Protein AF-M2UU73-F1 (afdb_monomer)

Sequence (327 aa):
MEALDPASSLHAVASDTLLIPSCAGAQKVTTRYQRRTQAQYLLLFVAGLLGFYKSQSNFIRVLSLSCIFPGTGFLAVGGIIGATGFVLTLLVLPLSLFAWFGAGGLVFVLANWIVPGIAAAAVVGDSVANQPMDDWANFTRIDQFQTSALRYQLYDVQYTLAAVQKFYMPNFHGYIKAAQENVIEKSTTKDVMNYWKWESLWGKFTLPNWIYSACNLIGMEGAIAYDSYQKTGRVATLLDGDYQRGFEEDFTDPDGSIVPLRSAITGFSIPGLAGVLGDAGSALHCSAGMPHIARRLWHLSRASVVRKDEKGRFMLENLGMLNITAS

Nearest PDB structures (foldseek):
  2gz6-assembly1_B  TM=5.127E-01  e=8.994E-01  Anabaena sp. CH1
  2gh4-assembly1_A  TM=3.403E-01  e=5.279E-01  Bacillus subtilis
  3qwt-assembly1_A  TM=4.883E-01  e=7.221E+00  Salmonella enterica subsp. enterica serovar Paratyphi A
  3pmm-assembly1_A  TM=4.804E-01  e=7.579E+00  Klebsiella pneumoniae subsp. pneumoniae MGH 78578
  6os0-assembly1_A  TM=1.978E-01  e=4.669E+00  Homo sapiens

Solvent-accessible surface area (backbone atoms only — not comparable to full-atom values): 17968 Å² total; per-residue (Å²): 141,77,83,78,61,67,67,62,54,52,56,53,55,54,53,74,73,43,93,66,58,96,62,66,88,66,52,64,67,57,53,53,52,49,51,52,52,50,50,51,52,50,50,38,39,51,50,11,52,48,34,40,75,70,47,86,48,57,41,54,20,18,38,18,35,12,58,60,40,58,13,45,6,12,66,72,52,36,70,70,66,12,54,50,50,28,52,52,37,57,64,45,43,64,56,22,52,50,46,20,70,74,69,69,38,66,62,40,50,50,44,53,26,49,52,43,9,53,51,25,24,72,65,36,65,68,53,86,45,66,47,58,84,90,61,55,90,91,54,70,86,80,50,72,82,60,89,54,10,59,53,52,60,43,48,53,50,45,54,49,51,52,50,43,35,66,76,76,35,71,85,57,62,60,71,57,46,55,23,46,51,44,38,54,56,45,52,69,32,64,91,49,47,50,50,54,59,54,39,52,73,68,49,62,61,51,92,47,41,68,46,46,44,62,64,50,33,52,51,48,46,52,44,49,54,48,36,72,71,68,66,70,68,60,54,62,63,45,46,82,39,67,55,47,47,41,45,64,68,75,28,36,45,98,89,57,48,49,42,53,44,32,21,74,78,77,65,50,55,66,83,81,68,52,20,42,54,55,24,42,50,40,16,61,45,26,45,88,82,40,50,68,60,12,50,50,21,40,53,48,33,51,67,77,22,59,42,67,48,98,87,69,46,79,43,60,49,56,55,40,102,55,77,58,83,86,128

Foldseek 3Di:
DDDDDVVVVVVVVVPVVDPQDPCRVVDPVVVVVVVVVVVVLVVLLVQLVCQLPVDPQLLSNLLSLLSNDQLSSLVSLDDPRSVVLSVVLVVCQVVLVVCCVVVVDPVSNVCSSRVSSNVSSVSRDDDPLPPDLPDCPVADPDDQPDCSHPLNVLVVVLVVLVCCCPPPNVPPCPVSVSSNVSSVVSCPDCSNCVVVVVCVVVPVPVPQQKDFLLVVLVVLVVVVVVCVPVVPCVSLVVLVPVVVVCQVPLQADPLRFGQGMAGPVPSDGDPQQRFLLNLQSSLVSCCPRPVVSSVSSVVCSCVPFWDADPVRDTFGAGRGPDGDTDD

Structure (mmCIF, N/CA/C/O backbone):
data_AF-M2UU73-F1
#
_entry.id   AF-M2UU73-F1
#
loop_
_atom_site.group_PDB
_atom_site.id
_atom_site.type_symbol
_atom_site.label_atom_id
_atom_site.label_alt_id
_atom_site.label_comp_id
_atom_site.label_asym_id
_atom_site.label_entity_id
_atom_site.label_seq_id
_atom_site.pdbx_PDB_ins_code
_atom_site.Cartn_x
_atom_site.Cartn_y
_atom_site.Cartn_z
_atom_site.occupancy
_atom_site.B_iso_or_equiv
_atom_site.auth_seq_id
_atom_site.auth_comp_id
_atom_site.auth_asym_id
_atom_site.auth_atom_id
_atom_site.pdbx_PDB_model_num
ATOM 1 N N . MET A 1 1 ? 31.298 -55.458 -53.257 1.00 43.56 1 MET A N 1
ATOM 2 C CA . MET A 1 1 ? 30.049 -54.739 -53.573 1.00 43.56 1 MET A CA 1
ATOM 3 C C . MET A 1 1 ? 29.784 -53.824 -52.394 1.00 43.56 1 MET A C 1
ATOM 5 O O . MET A 1 1 ? 29.136 -54.220 -51.439 1.00 43.56 1 MET A O 1
ATOM 9 N N . GLU A 1 2 ? 30.440 -52.669 -52.408 1.00 45.44 2 GLU A N 1
ATOM 10 C CA . GLU A 1 2 ? 30.319 -51.640 -51.378 1.00 45.44 2 GLU A CA 1
ATOM 11 C C . GLU A 1 2 ? 29.340 -50.615 -51.950 1.00 45.44 2 GLU A C 1
ATOM 13 O O . GLU A 1 2 ? 29.564 -50.081 -53.038 1.00 45.44 2 GLU A O 1
ATOM 18 N N . ALA A 1 3 ? 28.171 -50.492 -51.325 1.00 47.97 3 ALA A N 1
ATOM 19 C CA . ALA A 1 3 ? 27.109 -49.627 -51.809 1.00 47.97 3 ALA A CA 1
ATOM 20 C C . ALA A 1 3 ? 27.565 -48.168 -51.676 1.00 47.97 3 ALA A C 1
ATOM 22 O O . ALA A 1 3 ? 27.687 -47.655 -50.568 1.00 47.97 3 ALA A O 1
ATOM 23 N N . LEU A 1 4 ? 27.843 -47.523 -52.812 1.00 54.19 4 LEU A N 1
ATOM 24 C CA . LEU A 1 4 ? 28.022 -46.076 -52.899 1.00 54.19 4 LEU A CA 1
ATOM 25 C C . LEU A 1 4 ? 26.753 -45.407 -52.364 1.00 54.19 4 LEU A C 1
ATOM 27 O O . LEU A 1 4 ? 25.678 -45.582 -52.935 1.00 54.19 4 LEU A O 1
ATOM 31 N N . ASP A 1 5 ? 26.885 -44.681 -51.256 1.00 53.44 5 ASP A N 1
ATOM 32 C CA . ASP A 1 5 ? 25.796 -43.931 -50.637 1.00 53.44 5 ASP A CA 1
ATOM 33 C C . ASP A 1 5 ? 25.336 -42.805 -51.588 1.00 53.44 5 ASP A C 1
ATOM 35 O O . ASP A 1 5 ? 26.097 -41.852 -51.817 1.00 53.44 5 ASP A O 1
ATOM 39 N N . PRO A 1 6 ? 24.114 -42.875 -52.152 1.00 53.94 6 PRO A N 1
ATOM 40 C CA . PRO A 1 6 ? 23.627 -41.902 -53.127 1.00 53.94 6 PRO A CA 1
ATOM 41 C C . PRO A 1 6 ? 23.499 -40.480 -52.551 1.00 53.94 6 PRO A C 1
ATOM 43 O O . PRO A 1 6 ? 23.512 -39.509 -53.316 1.00 53.94 6 PRO A O 1
ATOM 46 N N . ALA A 1 7 ? 23.437 -40.324 -51.221 1.00 54.19 7 ALA A N 1
ATOM 47 C CA . ALA A 1 7 ? 23.405 -39.014 -50.570 1.00 54.19 7 ALA A CA 1
ATOM 48 C C . ALA A 1 7 ? 24.740 -38.255 -50.705 1.00 54.19 7 ALA A C 1
ATOM 50 O O . ALA A 1 7 ? 24.744 -37.033 -50.873 1.00 54.19 7 ALA A O 1
ATOM 51 N N . SER A 1 8 ? 25.870 -38.972 -50.710 1.00 53.91 8 SER A N 1
ATOM 52 C CA . SER A 1 8 ? 27.206 -38.377 -50.873 1.00 53.91 8 SER A CA 1
ATOM 53 C C . SER A 1 8 ? 27.425 -37.820 -52.287 1.00 53.91 8 SER A C 1
ATOM 55 O O . SER A 1 8 ? 27.972 -36.729 -52.456 1.00 53.91 8 SER A O 1
ATOM 57 N N . SER A 1 9 ? 26.907 -38.515 -53.305 1.00 51.78 9 SER A N 1
ATOM 58 C CA . SER A 1 9 ? 26.972 -38.082 -54.704 1.00 51.78 9 SER A CA 1
ATOM 59 C C . SER A 1 9 ? 26.030 -36.919 -55.019 1.00 51.78 9 SER A C 1
ATOM 61 O O . SER A 1 9 ? 26.377 -36.061 -55.825 1.00 51.78 9 SER A O 1
ATOM 63 N N . LEU A 1 10 ? 24.863 -36.839 -54.368 1.00 51.97 10 LEU A N 1
ATOM 64 C CA . LEU A 1 10 ? 23.928 -35.718 -54.537 1.00 51.97 10 LEU A CA 1
ATOM 65 C C . LEU A 1 10 ? 24.494 -34.406 -53.975 1.00 51.97 10 LEU A C 1
ATOM 67 O O . LEU A 1 10 ? 24.352 -33.362 -54.610 1.00 51.97 10 LEU A O 1
ATOM 71 N N . HIS A 1 11 ? 25.185 -34.458 -52.831 1.00 53.94 11 HIS A N 1
ATOM 72 C CA . HIS A 1 11 ? 25.879 -33.293 -52.274 1.00 53.94 11 HIS A CA 1
ATOM 73 C C . HIS A 1 11 ? 27.045 -32.821 -53.154 1.00 53.94 11 HIS A C 1
ATOM 75 O O . HIS A 1 11 ? 27.207 -31.615 -53.325 1.00 53.94 11 HIS A O 1
ATOM 81 N N . ALA A 1 12 ? 27.809 -33.749 -53.742 1.00 53.12 12 ALA A N 1
ATOM 82 C CA . ALA A 1 12 ? 28.928 -33.423 -54.629 1.00 53.12 12 ALA A CA 1
ATOM 83 C C . ALA A 1 12 ? 28.470 -32.822 -55.975 1.00 53.12 12 ALA A C 1
ATOM 85 O O . ALA A 1 12 ? 29.045 -31.848 -56.455 1.00 53.12 12 ALA A O 1
ATOM 86 N N . VAL A 1 13 ? 27.390 -33.346 -56.565 1.00 53.16 13 VAL A N 1
ATOM 87 C CA . VAL A 1 13 ? 26.855 -32.850 -57.848 1.00 53.16 13 VAL A CA 1
ATOM 88 C C . VAL A 1 13 ? 26.168 -31.486 -57.694 1.00 53.16 13 VAL A C 1
ATOM 90 O O . VAL A 1 13 ? 26.273 -30.639 -58.584 1.00 53.16 13 VAL A O 1
ATOM 93 N N . ALA A 1 14 ? 25.506 -31.230 -56.559 1.00 53.84 14 ALA A N 1
ATOM 94 C CA . ALA A 1 14 ? 24.896 -29.931 -56.270 1.00 53.84 14 ALA A CA 1
ATOM 95 C C . ALA A 1 14 ? 25.937 -28.826 -55.998 1.00 53.84 14 ALA A C 1
ATOM 97 O O . ALA A 1 14 ? 25.695 -27.665 -56.330 1.00 53.84 14 ALA A O 1
ATOM 98 N N . SER A 1 15 ? 27.103 -29.168 -55.431 1.00 53.53 15 SER A N 1
ATOM 99 C CA . SER A 1 15 ? 28.193 -28.206 -55.217 1.00 53.53 15 SER A CA 1
ATOM 100 C C . SER A 1 15 ? 28.955 -27.840 -56.492 1.00 53.53 15 SER A C 1
ATOM 102 O O . SER A 1 15 ? 29.460 -26.728 -56.570 1.00 53.53 15 SER A O 1
ATOM 104 N N . ASP A 1 16 ? 29.009 -28.724 -57.495 1.00 54.44 16 ASP A N 1
ATOM 105 C CA . ASP A 1 16 ? 29.680 -28.438 -58.777 1.00 54.44 16 ASP A CA 1
ATOM 106 C C . ASP A 1 16 ? 28.798 -27.647 -59.761 1.00 54.44 16 ASP A C 1
ATOM 108 O O . ASP A 1 16 ? 29.303 -27.031 -60.700 1.00 54.44 16 ASP A O 1
ATOM 112 N N . THR A 1 17 ? 27.476 -27.623 -59.552 1.00 59.22 17 THR A N 1
ATOM 113 C CA . THR A 1 17 ? 26.530 -26.847 -60.379 1.00 59.22 17 THR A CA 1
ATOM 114 C C . THR A 1 17 ? 26.241 -25.450 -59.829 1.00 59.22 17 THR A C 1
ATOM 116 O O . THR A 1 17 ? 25.946 -24.538 -60.604 1.00 59.22 17 THR A O 1
ATOM 119 N N . LEU A 1 18 ? 26.364 -25.238 -58.517 1.00 64.31 18 LEU A N 1
ATOM 120 C CA . LEU A 1 18 ? 26.353 -23.905 -57.921 1.00 64.31 18 LEU A CA 1
ATOM 121 C C . LEU A 1 18 ? 27.790 -23.418 -57.708 1.00 64.31 18 LEU A C 1
ATOM 123 O O . LEU A 1 18 ? 28.488 -23.919 -56.837 1.00 64.31 18 LEU A O 1
ATOM 127 N N . LEU A 1 19 ? 28.196 -22.373 -58.439 1.00 75.38 19 LEU A N 1
ATOM 128 C CA . LEU A 1 19 ? 29.463 -21.632 -58.290 1.00 75.38 19 LEU A CA 1
ATOM 129 C C . LEU A 1 19 ? 29.578 -20.887 -56.937 1.00 75.38 19 LEU A C 1
ATOM 131 O O . LEU A 1 19 ? 29.928 -19.708 -56.895 1.00 75.38 19 LEU A O 1
ATOM 135 N N . ILE A 1 20 ? 29.240 -21.521 -55.816 1.00 74.50 20 ILE A N 1
ATOM 136 C CA . ILE A 1 20 ? 29.406 -20.956 -54.480 1.00 74.50 20 ILE A CA 1
ATOM 137 C C . ILE A 1 20 ? 30.831 -21.285 -54.020 1.00 74.50 20 ILE A C 1
ATOM 139 O O . ILE A 1 20 ? 31.156 -22.457 -53.836 1.00 74.50 20 ILE A O 1
ATOM 143 N N . PRO A 1 21 ? 31.700 -20.280 -53.804 1.00 76.50 21 PRO A N 1
ATOM 144 C CA . PRO A 1 21 ? 33.043 -20.523 -53.294 1.00 76.50 21 PRO A CA 1
ATOM 145 C C . PRO A 1 21 ? 32.998 -21.268 -51.955 1.00 76.50 21 PRO A C 1
ATOM 147 O O . PRO A 1 21 ? 32.191 -20.932 -51.092 1.00 76.50 21 PRO A O 1
ATOM 150 N N . SER A 1 22 ? 33.928 -22.193 -51.710 1.00 73.06 22 SER A N 1
ATOM 151 C CA . SER A 1 22 ? 34.060 -22.884 -50.410 1.00 73.06 22 SER A CA 1
ATOM 152 C C . SER A 1 22 ? 34.342 -21.933 -49.234 1.00 73.06 22 SER A C 1
ATOM 154 O O . SER A 1 22 ? 34.169 -22.290 -48.072 1.00 73.06 22 SER A O 1
ATOM 156 N N . CYS A 1 23 ? 34.757 -20.698 -49.533 1.00 69.31 23 CYS A N 1
ATOM 157 C CA . CYS A 1 23 ? 34.952 -19.610 -48.581 1.00 69.31 23 CYS A CA 1
ATOM 158 C C . CYS A 1 23 ? 33.744 -18.661 -48.449 1.00 69.31 23 CYS A C 1
ATOM 160 O O . CYS A 1 23 ? 33.816 -17.690 -47.687 1.00 69.31 23 CYS A O 1
ATOM 162 N N . ALA A 1 24 ? 32.641 -18.904 -49.166 1.00 70.44 24 ALA A N 1
ATOM 163 C CA . ALA A 1 24 ? 31.420 -18.116 -49.052 1.00 70.44 24 ALA A CA 1
ATOM 164 C C . ALA A 1 24 ? 30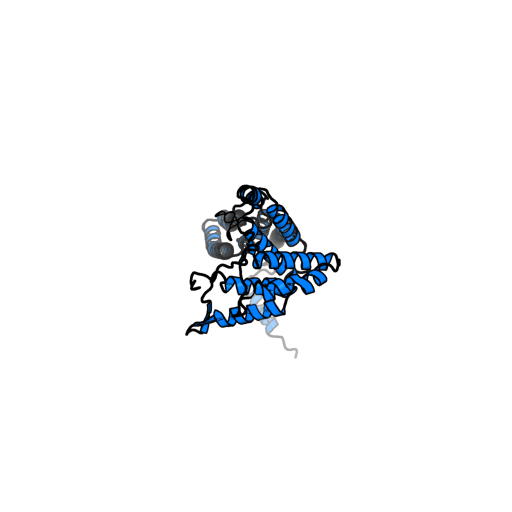.909 -18.159 -47.602 1.00 70.44 24 ALA A C 1
ATOM 166 O O . ALA A 1 24 ? 30.710 -19.221 -47.022 1.00 70.44 24 ALA A O 1
ATOM 167 N N . GLY A 1 25 ? 30.759 -16.986 -46.982 1.00 65.38 25 GLY A N 1
ATOM 168 C CA . GLY A 1 25 ? 30.352 -16.862 -45.577 1.00 65.38 25 GLY A CA 1
ATOM 169 C C . GLY A 1 25 ? 31.478 -16.994 -44.539 1.00 65.38 25 GLY A C 1
ATOM 170 O O . GLY A 1 25 ? 31.264 -16.630 -43.386 1.00 65.38 25 GLY A O 1
ATOM 171 N N . ALA A 1 26 ? 32.706 -17.381 -44.912 1.00 70.19 26 ALA A N 1
ATOM 172 C CA . ALA A 1 26 ? 33.844 -17.515 -43.985 1.00 70.19 26 ALA A CA 1
ATOM 173 C C . ALA A 1 26 ? 34.435 -16.167 -43.491 1.00 70.19 26 ALA A C 1
ATOM 175 O O . ALA A 1 26 ? 35.516 -16.125 -42.897 1.00 70.19 26 ALA A O 1
ATOM 176 N N . GLN A 1 27 ? 33.760 -15.042 -43.764 1.00 68.56 27 GLN A N 1
ATOM 177 C CA . GLN A 1 27 ? 34.245 -13.671 -43.574 1.00 68.56 27 GLN A CA 1
ATOM 178 C C . GLN A 1 27 ? 34.638 -13.369 -42.111 1.00 68.56 27 GLN A C 1
ATOM 180 O O . GLN A 1 27 ? 33.820 -12.943 -41.295 1.00 68.56 27 GLN A O 1
ATOM 185 N N . LYS A 1 28 ? 35.936 -13.486 -41.793 1.00 70.31 28 LYS A N 1
ATOM 186 C CA . LYS A 1 28 ? 36.507 -13.190 -40.458 1.00 70.31 28 LYS A CA 1
ATOM 187 C C . LYS A 1 28 ? 36.207 -11.765 -39.967 1.00 70.31 28 LYS A C 1
ATOM 189 O O . LYS A 1 28 ? 36.051 -11.537 -38.767 1.00 70.31 28 LYS A O 1
ATOM 194 N N . VAL A 1 29 ? 36.119 -10.807 -40.892 1.00 73.94 29 VAL A N 1
ATOM 195 C CA . VAL A 1 29 ? 35.766 -9.403 -40.617 1.00 73.94 29 VAL A CA 1
ATOM 196 C C . VAL A 1 29 ? 34.346 -9.301 -40.047 1.00 73.94 29 VAL A C 1
ATOM 198 O O . VAL A 1 29 ? 34.133 -8.656 -39.020 1.00 73.94 29 VAL A O 1
ATOM 201 N N . THR A 1 30 ? 33.397 -10.018 -40.646 1.00 77.50 30 THR A N 1
ATOM 202 C CA . THR A 1 30 ? 31.993 -10.065 -40.226 1.00 77.50 30 THR A CA 1
ATOM 203 C C . THR A 1 30 ? 31.857 -10.678 -38.833 1.00 77.50 30 THR A C 1
ATOM 205 O O . THR A 1 30 ? 31.172 -10.110 -37.985 1.00 77.50 30 THR A O 1
ATOM 208 N N . THR A 1 31 ? 32.608 -11.744 -38.526 1.00 78.44 31 THR A N 1
ATOM 209 C CA . THR A 1 31 ? 32.646 -12.330 -37.173 1.00 78.44 31 THR A CA 1
ATOM 210 C C . THR A 1 31 ? 33.199 -11.357 -36.130 1.00 78.44 31 THR A C 1
ATOM 212 O O . THR A 1 31 ? 32.664 -11.275 -35.025 1.00 78.44 31 THR A O 1
ATOM 215 N N . ARG A 1 32 ? 34.252 -10.589 -36.451 1.00 84.38 32 ARG A N 1
ATOM 216 C CA . ARG A 1 32 ? 34.798 -9.569 -35.537 1.00 84.38 32 ARG A CA 1
ATOM 217 C C . ARG A 1 32 ? 33.757 -8.494 -35.221 1.00 84.38 32 ARG A C 1
ATOM 219 O O . ARG A 1 32 ? 33.606 -8.133 -34.054 1.00 84.38 32 ARG A O 1
ATOM 226 N N . TYR A 1 33 ? 33.040 -7.998 -36.230 1.00 84.69 33 TYR A N 1
ATOM 227 C CA . TYR A 1 33 ? 31.987 -7.002 -36.027 1.00 84.69 33 TYR A CA 1
ATOM 228 C C . TYR A 1 33 ? 30.797 -7.567 -35.249 1.00 84.69 33 TYR A C 1
ATOM 230 O O . TYR A 1 33 ? 30.374 -6.935 -34.287 1.00 84.69 33 TYR A O 1
ATOM 238 N N . GLN A 1 34 ? 30.330 -8.774 -35.578 1.00 86.38 34 GLN A N 1
ATOM 239 C CA . GLN A 1 34 ? 29.259 -9.452 -34.842 1.00 86.38 34 GLN A CA 1
ATOM 240 C C . GLN A 1 34 ? 29.621 -9.665 -33.370 1.00 86.38 34 GLN A C 1
ATOM 242 O O . GLN A 1 34 ? 28.834 -9.305 -32.501 1.00 86.38 34 GLN A O 1
ATOM 247 N N . ARG A 1 35 ? 30.829 -10.163 -33.069 1.00 89.00 35 ARG A N 1
ATOM 248 C CA . ARG A 1 35 ? 31.302 -10.339 -31.684 1.00 89.00 35 ARG A CA 1
ATOM 249 C C . ARG A 1 35 ? 31.389 -9.013 -30.935 1.00 89.00 35 ARG A C 1
ATOM 251 O O . ARG A 1 35 ? 31.000 -8.948 -29.775 1.00 89.00 35 ARG A O 1
ATOM 258 N N . ARG A 1 36 ? 31.864 -7.946 -31.591 1.00 91.62 36 ARG A N 1
ATOM 259 C CA . ARG A 1 36 ? 31.882 -6.596 -31.005 1.00 91.62 36 ARG A CA 1
ATOM 260 C C . ARG A 1 36 ? 30.465 -6.123 -30.672 1.00 91.62 36 ARG A C 1
ATOM 262 O O . ARG A 1 36 ? 30.242 -5.637 -29.571 1.00 91.62 36 ARG A O 1
ATOM 269 N N . THR A 1 37 ? 29.522 -6.289 -31.593 1.00 88.56 37 THR A N 1
ATOM 270 C CA . THR A 1 37 ? 28.118 -5.903 -31.405 1.00 88.56 37 THR A CA 1
ATOM 271 C C . THR A 1 37 ? 27.441 -6.736 -30.313 1.00 88.56 37 THR A C 1
ATOM 273 O O . THR A 1 37 ? 26.781 -6.179 -29.443 1.00 88.56 37 THR A O 1
ATOM 276 N N . GLN A 1 38 ? 27.664 -8.051 -30.281 1.00 90.69 38 GLN A N 1
ATOM 277 C CA . GLN A 1 38 ? 27.184 -8.926 -29.208 1.00 90.69 38 GLN A CA 1
ATOM 278 C C . GLN A 1 38 ? 27.747 -8.513 -27.845 1.00 90.69 38 GLN A C 1
ATOM 280 O O . GLN A 1 38 ? 26.995 -8.436 -26.880 1.00 90.69 38 GLN A O 1
ATOM 285 N N . ALA A 1 39 ? 29.042 -8.188 -27.767 1.00 94.62 39 ALA A N 1
ATOM 286 C CA . ALA A 1 39 ? 29.652 -7.689 -26.538 1.00 94.62 39 ALA A CA 1
ATOM 287 C C . ALA A 1 39 ? 29.037 -6.351 -26.095 1.00 94.62 39 ALA A C 1
ATOM 289 O O . ALA A 1 39 ? 28.785 -6.167 -24.911 1.00 94.62 39 ALA A O 1
ATOM 290 N N . GLN A 1 40 ? 28.740 -5.437 -27.026 1.00 91.56 40 GLN A N 1
ATOM 291 C CA . GLN A 1 40 ? 28.059 -4.173 -26.722 1.00 91.56 40 GLN A CA 1
ATOM 292 C C . GLN A 1 40 ? 26.644 -4.398 -26.171 1.00 91.56 40 GLN A C 1
ATOM 294 O O . GLN A 1 40 ? 26.301 -3.815 -25.146 1.00 91.56 40 GLN A O 1
ATOM 299 N N . TYR A 1 41 ? 25.846 -5.273 -26.792 1.00 90.19 41 TYR A N 1
ATOM 300 C CA . TYR A 1 41 ? 24.514 -5.614 -26.282 1.00 90.19 41 TYR A CA 1
ATOM 301 C C . TYR A 1 41 ? 24.572 -6.334 -24.936 1.00 90.19 41 TYR A C 1
ATOM 303 O O . TYR A 1 41 ? 23.771 -6.033 -24.058 1.00 90.19 41 TYR A O 1
ATOM 311 N N . LEU A 1 42 ? 25.540 -7.232 -24.735 1.00 93.88 42 LEU A N 1
ATOM 312 C CA . LEU A 1 42 ? 25.749 -7.893 -23.449 1.00 93.88 42 LEU A CA 1
ATOM 313 C C . LEU A 1 42 ? 26.124 -6.881 -22.359 1.00 93.88 42 LEU A C 1
ATOM 315 O O . LEU A 1 42 ? 25.586 -6.946 -21.259 1.00 93.88 42 LEU A O 1
ATOM 319 N N . LEU A 1 43 ? 27.006 -5.926 -22.664 1.00 93.75 43 LEU A N 1
ATOM 320 C CA . LEU A 1 43 ? 27.370 -4.854 -21.738 1.00 93.75 43 LEU A CA 1
ATOM 321 C C . LEU A 1 43 ? 26.164 -3.974 -21.395 1.00 93.75 43 LEU A C 1
ATOM 323 O O . LEU A 1 43 ? 25.952 -3.695 -20.219 1.00 93.75 43 LEU A O 1
ATOM 327 N N . LEU A 1 44 ? 25.353 -3.583 -22.384 1.00 90.50 44 LEU A N 1
ATOM 328 C CA . LEU A 1 44 ? 24.117 -2.824 -22.157 1.00 90.50 44 LEU A CA 1
ATOM 329 C C . LEU A 1 44 ? 23.110 -3.610 -21.315 1.00 90.50 44 LEU A C 1
ATOM 331 O O . LEU A 1 44 ? 22.525 -3.058 -20.387 1.00 90.50 44 LEU A O 1
ATOM 335 N N . PHE A 1 45 ? 22.950 -4.903 -21.593 1.00 92.69 45 PHE A N 1
ATOM 336 C CA . PHE A 1 45 ? 22.069 -5.791 -20.843 1.00 92.69 45 PHE A CA 1
ATOM 337 C C . PHE A 1 45 ? 22.505 -5.917 -19.379 1.00 92.69 45 PHE A C 1
ATOM 339 O O . PHE A 1 45 ? 21.706 -5.706 -18.469 1.00 92.69 45 PHE A O 1
ATOM 346 N N . VAL A 1 46 ? 23.790 -6.199 -19.141 1.00 94.19 46 VAL A N 1
ATOM 347 C CA . VAL A 1 46 ? 24.355 -6.318 -17.791 1.00 94.19 46 VAL A CA 1
ATOM 348 C C . VAL A 1 46 ? 24.285 -4.982 -17.052 1.00 94.19 46 VAL A C 1
ATOM 350 O O . VAL A 1 46 ? 23.871 -4.959 -15.897 1.00 94.19 46 VAL A O 1
ATOM 353 N N . ALA A 1 47 ? 24.623 -3.866 -17.703 1.00 91.88 47 ALA A N 1
ATOM 354 C CA . ALA A 1 47 ? 24.507 -2.535 -17.109 1.00 91.88 47 ALA A CA 1
ATOM 355 C C . ALA A 1 47 ? 23.051 -2.190 -16.757 1.00 91.88 47 ALA A C 1
ATOM 357 O O . ALA A 1 47 ? 22.796 -1.681 -15.667 1.00 91.88 47 ALA A O 1
ATOM 358 N N . GLY A 1 48 ? 22.098 -2.523 -17.632 1.00 92.12 48 GLY A N 1
ATOM 359 C CA . GLY A 1 48 ? 20.668 -2.333 -17.396 1.00 92.12 48 GLY A CA 1
ATOM 360 C C . GLY A 1 48 ? 20.150 -3.150 -16.211 1.00 92.12 48 GLY A C 1
ATOM 361 O O . GLY A 1 48 ? 19.470 -2.615 -15.335 1.00 92.12 48 GLY A O 1
ATOM 362 N N . LEU A 1 49 ? 20.534 -4.426 -16.114 1.00 91.88 49 LEU A N 1
ATOM 363 C CA . LEU A 1 49 ? 20.184 -5.264 -14.965 1.00 91.88 49 LEU A CA 1
ATOM 364 C C . LEU A 1 49 ? 20.825 -4.760 -13.668 1.00 91.88 49 LEU A C 1
ATOM 366 O O . LEU A 1 49 ? 20.149 -4.656 -12.645 1.00 91.88 49 LEU A O 1
ATOM 370 N N . LEU A 1 50 ? 22.115 -4.413 -13.696 1.00 92.25 50 LEU A N 1
ATOM 371 C CA . LEU A 1 50 ? 22.809 -3.879 -12.525 1.00 92.25 50 LEU A CA 1
ATOM 372 C C . LEU A 1 50 ? 22.168 -2.573 -12.054 1.00 92.25 50 LEU A C 1
ATOM 374 O O . LEU A 1 50 ? 21.883 -2.442 -10.866 1.00 92.25 50 LEU A O 1
ATOM 378 N N . GLY A 1 51 ? 21.878 -1.645 -12.967 1.00 91.25 51 GLY A N 1
ATOM 379 C CA . GLY A 1 51 ? 21.194 -0.393 -12.652 1.00 91.25 51 GLY A CA 1
ATOM 380 C C . GLY A 1 51 ? 19.801 -0.619 -12.060 1.00 91.25 51 GLY A C 1
ATOM 381 O O . GLY A 1 51 ? 19.453 0.006 -11.060 1.00 91.25 51 GLY A O 1
ATOM 382 N N . PHE A 1 52 ? 19.035 -1.575 -12.594 1.00 90.12 52 PHE A N 1
ATOM 383 C CA . PHE A 1 52 ? 17.701 -1.904 -12.084 1.00 90.12 52 PHE A CA 1
ATOM 384 C C . PHE A 1 52 ? 17.708 -2.509 -10.670 1.00 90.12 52 PHE A C 1
ATOM 386 O O . PHE A 1 52 ? 16.852 -2.163 -9.850 1.00 90.12 52 PHE A O 1
ATOM 393 N N . TYR A 1 53 ? 18.654 -3.405 -10.372 1.00 86.06 53 TYR A N 1
ATOM 394 C CA . TYR A 1 53 ? 18.712 -4.100 -9.079 1.00 86.06 53 TYR A CA 1
ATOM 395 C C . TYR A 1 53 ? 19.500 -3.352 -8.000 1.00 86.06 53 TYR A C 1
ATOM 397 O O . TYR A 1 53 ? 19.239 -3.558 -6.816 1.00 86.06 53 TYR A O 1
ATOM 405 N N . LYS A 1 54 ? 20.476 -2.517 -8.375 1.00 87.94 54 LYS A N 1
ATOM 406 C CA . LYS A 1 54 ? 21.336 -1.806 -7.414 1.00 87.94 54 LYS A CA 1
ATOM 407 C C . LYS A 1 54 ? 20.878 -0.384 -7.118 1.00 87.94 54 LYS A C 1
ATOM 409 O O . LYS A 1 54 ? 21.220 0.130 -6.056 1.00 87.94 54 LYS A O 1
ATOM 414 N N . SER A 1 55 ? 20.131 0.253 -8.018 1.00 85.19 55 SER A N 1
ATOM 415 C CA . SER A 1 55 ? 19.670 1.621 -7.789 1.00 85.19 55 SER A CA 1
ATOM 416 C C . SER A 1 55 ? 18.477 1.676 -6.835 1.00 85.19 55 SER A C 1
ATOM 418 O O . SER A 1 55 ? 17.584 0.833 -6.890 1.00 85.19 55 SER A O 1
ATOM 420 N N . GLN A 1 56 ? 18.460 2.709 -5.991 1.00 77.25 56 GLN A N 1
ATOM 421 C CA . GLN A 1 56 ? 17.326 3.079 -5.135 1.00 77.25 56 GLN A CA 1
ATOM 422 C C . GLN A 1 56 ? 16.320 3.976 -5.867 1.00 77.25 56 GLN A C 1
ATOM 424 O O . GLN A 1 56 ? 15.136 3.971 -5.554 1.00 77.25 56 GLN A O 1
ATOM 429 N N . SER A 1 57 ? 16.786 4.742 -6.856 1.00 82.12 57 SER A N 1
ATOM 430 C CA . SER A 1 57 ? 15.958 5.706 -7.580 1.00 82.12 57 SER A CA 1
ATOM 431 C C . SER A 1 57 ? 15.100 4.999 -8.624 1.00 82.12 57 SER A C 1
ATOM 433 O O . SER A 1 57 ? 15.638 4.381 -9.549 1.00 82.12 57 SER A O 1
ATOM 435 N N . ASN A 1 58 ? 13.775 5.138 -8.517 1.00 84.69 58 ASN A N 1
ATOM 436 C CA . ASN A 1 58 ? 12.823 4.598 -9.491 1.00 84.69 58 ASN A CA 1
ATOM 437 C C . ASN A 1 58 ? 13.122 5.091 -10.912 1.00 84.69 58 ASN A C 1
ATOM 439 O O . ASN A 1 58 ? 13.147 4.287 -11.845 1.00 84.69 58 ASN A O 1
ATOM 443 N N . PHE A 1 59 ? 13.474 6.371 -11.053 1.00 88.00 59 PHE A N 1
ATOM 444 C CA . PHE A 1 59 ? 13.906 6.969 -12.315 1.00 88.00 59 PHE A CA 1
ATOM 445 C C . PHE A 1 59 ? 15.069 6.194 -12.957 1.00 88.00 59 PHE A C 1
ATOM 447 O O . PHE A 1 59 ? 14.979 5.745 -14.101 1.00 88.00 59 PHE A O 1
ATOM 454 N N . ILE A 1 60 ? 16.149 5.961 -12.200 1.00 88.69 60 ILE A N 1
ATOM 455 C CA . ILE A 1 60 ? 17.325 5.228 -12.695 1.00 88.69 60 ILE A CA 1
ATOM 456 C C . ILE A 1 60 ? 16.970 3.771 -12.996 1.00 88.69 60 ILE A C 1
ATOM 458 O O . ILE A 1 60 ? 17.434 3.230 -13.999 1.00 88.69 60 ILE A O 1
ATOM 462 N N . ARG A 1 61 ? 16.147 3.122 -12.164 1.00 89.88 61 ARG A N 1
ATOM 463 C CA . ARG A 1 61 ? 15.727 1.728 -12.378 1.00 89.88 61 ARG A CA 1
ATOM 464 C C . ARG A 1 61 ? 14.953 1.576 -13.690 1.00 89.88 61 ARG A C 1
ATOM 466 O O . ARG A 1 61 ? 15.260 0.680 -14.475 1.00 89.88 61 ARG A O 1
ATOM 473 N N . VAL A 1 62 ? 14.009 2.476 -13.962 1.00 92.00 62 VAL A N 1
ATOM 474 C CA . VAL A 1 62 ? 13.201 2.477 -15.192 1.00 92.00 62 VAL A CA 1
ATOM 475 C C . VAL A 1 62 ? 14.037 2.795 -16.430 1.00 92.00 62 VAL A C 1
ATOM 477 O O . VAL A 1 62 ? 13.921 2.096 -17.443 1.00 92.00 62 VAL A O 1
ATOM 480 N N . LEU A 1 63 ? 14.937 3.781 -16.353 1.00 92.00 63 LEU A N 1
ATOM 481 C CA . LEU A 1 63 ? 15.884 4.046 -17.441 1.00 92.00 63 LEU A CA 1
ATOM 482 C C . LEU A 1 63 ? 16.793 2.843 -17.708 1.00 92.00 63 LEU A C 1
ATOM 484 O O . L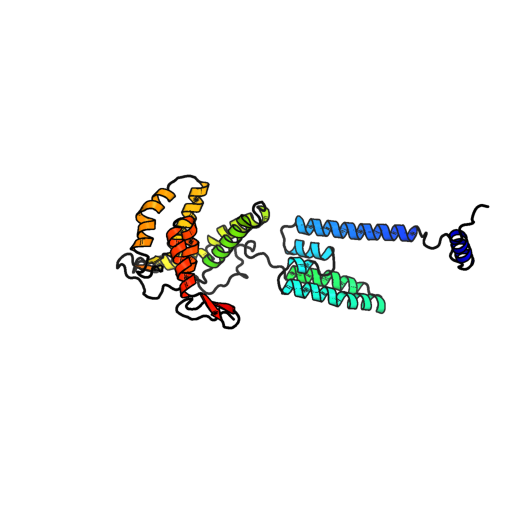EU A 1 63 ? 16.994 2.473 -18.862 1.00 92.00 63 LEU A O 1
ATOM 488 N N . SER A 1 64 ? 17.288 2.189 -16.655 1.00 92.44 64 SER A N 1
ATOM 489 C CA . SER A 1 64 ? 18.176 1.026 -16.776 1.00 92.44 64 SER A CA 1
ATOM 490 C C . SER A 1 64 ? 17.487 -0.152 -17.465 1.00 92.44 64 SER A C 1
ATOM 492 O O . SER A 1 64 ? 18.089 -0.796 -18.322 1.00 92.44 64 SER A O 1
ATOM 494 N N . LEU A 1 65 ? 16.206 -0.401 -17.167 1.00 91.88 65 LEU A N 1
ATOM 495 C CA . LEU A 1 65 ? 15.423 -1.394 -17.906 1.00 91.88 65 LEU A CA 1
ATOM 496 C C . LEU A 1 65 ? 15.230 -1.004 -19.366 1.00 91.88 65 LEU A C 1
ATOM 498 O O . LEU A 1 65 ? 15.294 -1.875 -20.228 1.00 91.88 65 LEU A O 1
ATOM 502 N N . SER A 1 66 ? 15.030 0.281 -19.655 1.00 91.81 66 SER A N 1
ATOM 503 C CA . SER A 1 66 ? 14.855 0.781 -21.024 1.00 91.81 66 SER A CA 1
ATOM 504 C C . SER A 1 66 ? 16.111 0.600 -21.887 1.00 91.81 66 SER A C 1
ATOM 506 O O . SER A 1 66 ? 16.007 0.496 -23.105 1.00 91.81 66 SER A O 1
ATOM 508 N N . CYS A 1 67 ? 17.298 0.479 -21.281 1.00 87.94 67 CYS A N 1
ATOM 509 C CA . CYS A 1 67 ? 18.533 0.134 -21.995 1.00 87.94 67 CYS A CA 1
ATOM 510 C C . CYS A 1 67 ? 18.534 -1.299 -22.557 1.00 87.94 67 CYS A C 1
ATOM 512 O O . CYS A 1 67 ? 19.281 -1.580 -23.492 1.00 87.94 67 CYS A O 1
ATOM 514 N N . ILE A 1 68 ? 17.723 -2.205 -21.999 1.00 90.50 68 ILE A N 1
ATOM 515 C CA . ILE A 1 68 ? 17.678 -3.615 -22.412 1.00 90.50 68 ILE A CA 1
ATOM 516 C C . ILE A 1 68 ? 16.890 -3.775 -23.713 1.00 90.50 68 ILE A C 1
ATOM 518 O O . ILE A 1 68 ? 17.323 -4.493 -24.614 1.00 90.50 68 ILE A O 1
ATOM 522 N N . PHE A 1 69 ? 15.734 -3.119 -23.811 1.00 90.06 69 PHE A N 1
ATOM 523 C CA . PHE A 1 69 ? 14.832 -3.248 -24.948 1.00 90.06 69 PHE A CA 1
ATOM 524 C C . PHE A 1 69 ? 13.918 -2.008 -25.046 1.00 90.06 69 PHE A C 1
ATOM 526 O O . PHE A 1 69 ? 13.573 -1.416 -24.023 1.00 90.06 69 PHE A O 1
ATOM 533 N N . PRO A 1 70 ? 13.509 -1.573 -26.249 1.00 90.94 70 PRO A N 1
ATOM 534 C CA . PRO A 1 70 ? 12.608 -0.433 -26.392 1.00 90.94 70 PRO A CA 1
ATOM 535 C C . PRO A 1 70 ? 11.289 -0.655 -25.636 1.00 90.94 70 PRO A C 1
ATOM 537 O O . PRO A 1 70 ? 10.558 -1.614 -25.875 1.00 90.94 70 PRO A O 1
ATOM 540 N N . GLY A 1 71 ? 10.983 0.255 -24.711 1.00 89.50 71 GLY A N 1
ATOM 541 C CA . GLY A 1 71 ? 9.728 0.265 -23.957 1.00 89.50 71 GLY A CA 1
ATOM 542 C C . GLY A 1 71 ? 9.720 -0.564 -22.672 1.00 89.50 71 GLY A C 1
ATOM 543 O O . GLY A 1 71 ? 8.780 -0.425 -21.895 1.00 89.50 71 GLY A O 1
ATOM 544 N N . THR A 1 72 ? 10.746 -1.366 -22.364 1.00 92.19 72 THR A N 1
ATOM 545 C CA . THR A 1 72 ? 10.760 -2.183 -21.128 1.00 92.19 72 THR A CA 1
ATOM 546 C C . THR A 1 72 ? 10.728 -1.366 -19.841 1.00 92.19 72 THR A C 1
ATOM 548 O O . THR A 1 72 ? 10.302 -1.892 -18.816 1.00 92.19 72 THR A O 1
ATOM 551 N N . GLY A 1 73 ? 11.097 -0.082 -19.868 1.00 91.88 73 GLY A N 1
ATOM 552 C CA . GLY A 1 73 ? 10.884 0.819 -18.733 1.00 91.88 73 GLY A CA 1
ATOM 553 C C . GLY A 1 73 ? 9.423 0.875 -18.275 1.00 91.88 73 GLY A C 1
ATOM 554 O O . GLY A 1 73 ? 9.153 0.898 -17.076 1.00 91.88 73 GLY A O 1
ATOM 555 N N . PHE A 1 74 ? 8.467 0.793 -19.205 1.00 93.62 74 PHE A N 1
ATOM 556 C CA . PHE A 1 74 ? 7.041 0.795 -18.880 1.00 93.62 74 PHE A CA 1
ATOM 557 C C . PHE A 1 74 ? 6.579 -0.458 -18.123 1.00 93.62 74 PHE A C 1
ATOM 559 O O . PHE A 1 74 ? 5.583 -0.398 -17.401 1.00 93.62 74 PHE A O 1
ATOM 566 N N . LEU A 1 75 ? 7.322 -1.568 -18.203 1.00 90.62 75 LEU A N 1
ATOM 567 C CA . LEU A 1 75 ? 7.039 -2.753 -17.388 1.00 90.62 75 LEU A CA 1
ATOM 568 C C . LEU A 1 75 ? 7.266 -2.481 -15.895 1.00 90.62 75 LEU A C 1
ATOM 570 O O . LEU A 1 75 ? 6.572 -3.055 -15.063 1.00 90.62 75 LEU A O 1
ATOM 574 N N . ALA A 1 76 ? 8.203 -1.590 -15.556 1.00 86.75 76 ALA A N 1
ATOM 575 C CA . ALA A 1 76 ? 8.452 -1.182 -14.176 1.00 86.75 76 ALA A CA 1
ATOM 576 C C . ALA A 1 76 ? 7.525 -0.058 -13.688 1.00 86.75 76 ALA A C 1
ATOM 578 O O . ALA A 1 76 ? 7.355 0.080 -12.481 1.00 86.75 76 ALA A O 1
ATOM 579 N N . VAL A 1 77 ? 6.897 0.701 -14.594 1.00 87.12 77 VAL A N 1
ATOM 580 C CA . VAL A 1 77 ? 5.819 1.646 -14.240 1.00 87.12 77 VAL A CA 1
ATOM 581 C C . VAL A 1 77 ? 4.585 0.883 -13.747 1.00 87.12 77 VAL A C 1
ATOM 583 O O . VAL A 1 77 ? 3.963 1.272 -12.763 1.00 87.12 77 VAL A O 1
ATOM 586 N N . GLY A 1 78 ? 4.250 -0.232 -14.403 1.00 83.44 78 GLY A N 1
ATOM 587 C CA . GLY A 1 78 ? 3.094 -1.050 -14.042 1.00 83.44 78 GLY A CA 1
ATOM 588 C C . GLY A 1 78 ? 1.743 -0.370 -14.310 1.00 83.44 78 GLY A C 1
ATOM 589 O O . GLY A 1 78 ? 1.651 0.729 -14.865 1.00 83.44 78 GLY A O 1
ATOM 590 N N . GLY A 1 79 ? 0.661 -1.067 -13.956 1.00 85.38 79 GLY A N 1
ATOM 591 C CA . GLY A 1 79 ? -0.709 -0.594 -14.167 1.00 85.38 79 GLY A CA 1
ATOM 592 C C . GLY A 1 79 ? -1.093 -0.409 -15.642 1.00 85.38 79 GLY A C 1
ATOM 593 O O . GLY A 1 79 ? -0.419 -0.878 -16.561 1.00 85.38 79 GLY A O 1
ATOM 594 N N . ILE A 1 80 ? -2.207 0.292 -15.869 1.00 88.50 80 ILE A N 1
ATOM 595 C CA . ILE A 1 80 ? -2.759 0.529 -17.215 1.00 88.50 80 ILE A CA 1
ATOM 596 C C . ILE A 1 80 ? -1.821 1.414 -18.046 1.00 88.50 80 ILE A C 1
ATOM 598 O O . ILE A 1 80 ? -1.634 1.166 -19.237 1.00 88.50 80 ILE A O 1
ATOM 602 N N . ILE A 1 81 ? -1.196 2.415 -17.419 1.00 87.88 81 ILE A N 1
ATOM 603 C CA . ILE A 1 81 ? -0.275 3.339 -18.093 1.00 87.88 81 ILE A CA 1
ATOM 604 C C . ILE A 1 81 ? 0.975 2.594 -18.570 1.00 87.88 81 ILE A C 1
ATOM 606 O O . ILE A 1 81 ? 1.344 2.716 -19.738 1.00 87.88 81 ILE A O 1
ATOM 610 N N . GLY A 1 82 ? 1.582 1.766 -17.710 1.00 90.75 82 GLY A N 1
ATOM 611 C CA . GLY A 1 82 ? 2.716 0.923 -18.086 1.00 90.75 82 GLY A CA 1
ATOM 612 C C . GLY A 1 82 ? 2.366 -0.065 -19.202 1.00 90.75 82 GLY A C 1
ATOM 613 O O . GLY A 1 82 ? 3.060 -0.135 -20.214 1.00 90.75 82 GLY A O 1
ATOM 614 N N . ALA A 1 83 ? 1.242 -0.778 -19.085 1.00 92.81 83 ALA A N 1
ATOM 615 C CA . ALA A 1 83 ? 0.808 -1.714 -20.125 1.00 92.81 83 ALA A CA 1
ATOM 616 C C . ALA A 1 83 ? 0.600 -1.017 -21.482 1.00 92.81 83 ALA A C 1
ATOM 618 O O . ALA A 1 83 ? 1.102 -1.479 -22.508 1.00 92.81 83 ALA A O 1
ATOM 619 N N . THR A 1 84 ? -0.079 0.133 -21.480 1.00 94.44 84 THR A N 1
ATOM 620 C CA . THR A 1 84 ? -0.353 0.910 -22.696 1.00 94.44 84 THR A CA 1
ATOM 621 C C . THR A 1 84 ? 0.937 1.446 -23.316 1.00 94.44 84 THR A C 1
ATOM 623 O O . THR A 1 84 ? 1.154 1.282 -24.515 1.00 94.44 84 THR A O 1
ATOM 626 N N . GLY A 1 85 ? 1.829 2.032 -22.511 1.00 93.94 85 GLY A N 1
ATOM 627 C CA . GLY A 1 85 ? 3.109 2.565 -22.985 1.00 93.94 85 GLY A CA 1
ATOM 628 C C . GLY A 1 85 ? 4.011 1.494 -23.605 1.00 93.94 85 GLY A C 1
ATOM 629 O O . GLY A 1 85 ? 4.605 1.720 -24.664 1.00 93.94 85 GLY A O 1
ATOM 630 N N . PHE A 1 86 ? 4.064 0.298 -23.008 1.00 95.06 86 PHE A N 1
ATOM 631 C CA . PHE A 1 86 ? 4.823 -0.828 -23.557 1.00 95.06 86 PHE A CA 1
ATOM 632 C C . PHE A 1 86 ? 4.262 -1.291 -24.907 1.00 95.06 86 PHE A C 1
ATOM 634 O O . PHE A 1 86 ? 5.009 -1.404 -25.880 1.00 95.06 86 PHE A O 1
ATOM 641 N N . VAL A 1 87 ? 2.942 -1.490 -24.996 1.00 95.81 87 VAL A N 1
ATOM 642 C CA . VAL A 1 87 ? 2.274 -1.916 -26.237 1.00 95.81 87 VAL A CA 1
ATOM 643 C C . VAL A 1 87 ? 2.456 -0.883 -27.347 1.00 95.81 87 VAL A C 1
ATOM 645 O O . VAL A 1 87 ? 2.822 -1.249 -28.462 1.00 95.81 87 VAL A O 1
ATOM 648 N N . LEU A 1 88 ? 2.271 0.408 -27.057 1.00 95.44 88 LEU A N 1
ATOM 649 C CA . LEU A 1 88 ? 2.484 1.471 -28.042 1.00 95.44 88 LEU A CA 1
ATOM 650 C C . LEU A 1 88 ? 3.925 1.487 -28.560 1.00 95.44 88 LEU A C 1
ATOM 652 O O . LEU A 1 88 ? 4.138 1.605 -29.764 1.00 95.44 88 LEU A O 1
ATOM 656 N N . THR A 1 89 ? 4.912 1.290 -27.684 1.00 95.12 89 THR A N 1
ATOM 657 C CA . THR A 1 89 ? 6.326 1.226 -28.091 1.00 95.12 89 THR A CA 1
ATOM 658 C C . THR A 1 89 ? 6.598 0.057 -29.044 1.00 95.12 89 THR A C 1
ATOM 660 O O . THR A 1 89 ? 7.328 0.202 -30.029 1.00 95.12 89 THR A O 1
ATOM 663 N N . LEU A 1 90 ? 5.974 -1.099 -28.792 1.00 94.56 90 LEU A N 1
ATOM 664 C CA . LEU A 1 90 ? 6.056 -2.263 -29.675 1.00 94.56 90 LEU A CA 1
ATOM 665 C C . LEU A 1 90 ? 5.364 -2.028 -31.022 1.00 94.56 90 LEU A C 1
ATOM 667 O O . LEU A 1 90 ? 5.885 -2.455 -32.048 1.00 94.56 90 LEU A O 1
ATOM 671 N N . LEU A 1 91 ? 4.226 -1.331 -31.043 1.00 95.50 91 LEU A N 1
ATOM 672 C CA . LEU A 1 91 ? 3.507 -1.003 -32.280 1.00 95.50 91 LEU A CA 1
ATOM 673 C C . LEU A 1 91 ? 4.257 0.021 -33.144 1.00 95.50 91 LEU A C 1
ATOM 675 O O . LEU A 1 91 ? 4.205 -0.051 -34.371 1.00 95.50 91 LEU A O 1
ATOM 679 N N . VAL A 1 92 ? 4.985 0.951 -32.522 1.00 94.88 92 VAL A N 1
ATOM 680 C CA . VAL A 1 92 ? 5.823 1.930 -33.231 1.00 94.88 92 VAL A CA 1
ATOM 681 C C . VAL A 1 92 ? 7.113 1.292 -33.760 1.00 94.88 92 VAL A C 1
ATOM 683 O O . VAL A 1 92 ? 7.674 1.772 -34.745 1.00 94.88 92 VAL A O 1
ATOM 686 N N . LEU A 1 93 ? 7.568 0.170 -33.188 1.00 92.88 93 LEU A N 1
ATOM 687 C CA . LEU A 1 93 ? 8.815 -0.481 -33.596 1.00 92.88 93 LEU A CA 1
ATOM 688 C C . LEU A 1 93 ? 8.843 -0.864 -35.095 1.00 92.88 93 LEU A C 1
ATOM 690 O O . LEU A 1 93 ? 9.781 -0.423 -35.766 1.00 92.88 93 LEU A O 1
ATOM 694 N N . PRO A 1 94 ? 7.851 -1.571 -35.680 1.00 93.75 94 PRO A N 1
ATOM 695 C CA . PRO A 1 94 ? 7.810 -1.828 -37.123 1.00 93.75 94 PRO A CA 1
ATOM 696 C C . PRO A 1 94 ? 7.857 -0.556 -37.977 1.00 93.75 94 PRO A C 1
ATOM 698 O O . PRO A 1 94 ? 8.566 -0.519 -38.980 1.00 93.75 94 PRO A O 1
ATOM 701 N N . LEU A 1 95 ? 7.158 0.506 -37.558 1.00 92.00 95 LEU A N 1
ATOM 702 C CA . LEU A 1 95 ? 7.152 1.794 -38.261 1.00 92.00 95 LEU A CA 1
ATOM 703 C C . LEU A 1 95 ? 8.532 2.461 -38.216 1.00 92.00 95 LEU A C 1
ATOM 705 O O . LEU A 1 95 ? 9.000 2.989 -39.222 1.00 92.00 95 LEU A O 1
ATOM 709 N N . SER A 1 96 ? 9.215 2.389 -37.072 1.00 92.12 96 SER A N 1
ATOM 710 C CA . SER A 1 96 ? 10.571 2.922 -36.909 1.00 92.12 96 SER A CA 1
ATOM 711 C C . SER A 1 96 ? 11.604 2.158 -37.744 1.00 92.12 96 SER A C 1
ATOM 713 O O . SER A 1 96 ? 12.485 2.777 -38.338 1.00 92.12 96 SER A O 1
ATOM 715 N N . LEU A 1 97 ? 11.467 0.829 -37.850 1.00 92.25 97 LEU A N 1
ATOM 716 C CA . LEU A 1 97 ? 12.315 -0.009 -38.698 1.00 92.25 97 LEU A CA 1
ATOM 717 C C . LEU A 1 97 ? 12.069 0.283 -40.181 1.00 92.25 97 LEU A C 1
ATOM 719 O O . LEU A 1 97 ? 13.028 0.410 -40.939 1.00 92.25 97 LEU A O 1
ATOM 723 N N . PHE A 1 98 ? 10.804 0.455 -40.580 1.00 92.38 98 PHE A N 1
ATOM 724 C CA . PHE A 1 98 ? 10.444 0.860 -41.938 1.00 92.38 98 PHE A CA 1
ATOM 725 C C . PHE A 1 98 ? 11.019 2.238 -42.289 1.00 92.38 98 PHE A C 1
ATOM 727 O O . PHE A 1 98 ? 11.630 2.395 -43.342 1.00 92.38 98 PHE A O 1
ATOM 734 N N . ALA A 1 99 ? 10.895 3.223 -41.394 1.00 89.75 99 ALA A N 1
ATOM 735 C CA . ALA A 1 99 ? 11.447 4.563 -41.591 1.00 89.75 99 ALA A CA 1
ATOM 736 C C . ALA A 1 99 ? 12.983 4.563 -41.641 1.00 89.75 99 ALA A C 1
ATOM 738 O O . ALA A 1 99 ? 13.575 5.245 -42.475 1.00 89.75 99 ALA A O 1
ATOM 739 N N . TRP A 1 100 ? 13.641 3.770 -40.792 1.00 91.94 100 TRP A N 1
ATOM 740 C CA . TRP A 1 100 ? 15.091 3.594 -40.847 1.00 91.94 100 TRP A CA 1
ATOM 741 C C . TRP A 1 100 ? 15.541 2.979 -42.172 1.00 91.94 100 TRP A C 1
ATOM 743 O O . TRP A 1 100 ? 16.470 3.498 -42.788 1.00 91.94 100 TRP A O 1
ATOM 753 N N . PHE A 1 101 ? 14.870 1.923 -42.634 1.00 90.38 101 PHE A N 1
ATOM 754 C CA . PHE A 1 101 ? 15.191 1.282 -43.908 1.00 90.38 101 PHE A CA 1
ATOM 755 C C . PHE A 1 101 ? 14.909 2.204 -45.105 1.00 90.38 101 PHE A C 1
ATOM 757 O O . PHE A 1 101 ? 15.737 2.311 -46.004 1.00 90.38 101 PHE A O 1
ATOM 764 N N . GLY A 1 102 ? 13.770 2.902 -45.102 1.00 86.56 102 GLY A N 1
ATOM 765 C CA . GLY A 1 102 ? 13.326 3.747 -46.212 1.00 86.56 102 GLY A CA 1
ATOM 766 C C . GLY A 1 102 ? 14.046 5.094 -46.318 1.00 86.56 102 GLY A C 1
ATOM 767 O O . GLY A 1 102 ? 14.294 5.561 -47.425 1.00 86.56 102 GLY A O 1
ATOM 768 N N . ALA A 1 103 ? 14.402 5.716 -45.191 1.00 87.00 103 ALA A N 1
ATOM 769 C CA . ALA A 1 103 ? 15.045 7.034 -45.154 1.00 87.00 103 ALA A CA 1
ATOM 770 C C . ALA A 1 103 ? 16.532 6.987 -44.749 1.00 87.00 103 ALA A C 1
ATOM 772 O O . ALA A 1 103 ? 17.174 8.030 -44.649 1.00 87.00 103 ALA A O 1
ATOM 773 N N . GLY A 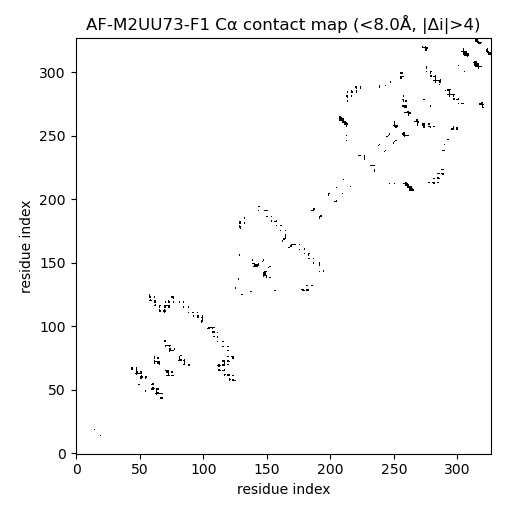1 104 ? 17.083 5.802 -44.454 1.00 79.62 104 GLY A N 1
ATOM 774 C CA . GLY A 1 104 ? 18.470 5.617 -44.001 1.00 79.62 104 GLY A CA 1
ATOM 775 C C . GLY A 1 104 ? 18.775 6.189 -42.608 1.00 79.62 104 GLY A C 1
ATOM 776 O O . GLY A 1 104 ? 19.922 6.170 -42.160 1.00 79.62 104 GLY A O 1
ATOM 777 N N . GLY A 1 105 ? 17.769 6.711 -41.901 1.00 83.00 105 GLY A N 1
ATOM 778 C CA . GLY A 1 105 ? 17.942 7.421 -40.637 1.00 83.00 105 GLY A CA 1
ATOM 779 C C . GLY A 1 105 ? 17.960 6.487 -39.430 1.00 83.00 105 GLY A C 1
ATOM 780 O O . GLY A 1 105 ? 16.904 6.099 -38.937 1.00 83.00 105 GLY A O 1
ATOM 781 N N . LEU A 1 106 ? 19.142 6.191 -38.876 1.00 86.88 106 LEU A N 1
ATOM 782 C CA . LEU A 1 106 ? 19.274 5.457 -37.600 1.00 86.88 106 LEU A CA 1
ATOM 783 C C . LEU A 1 106 ? 18.525 6.152 -36.441 1.00 86.88 106 LEU A C 1
ATOM 785 O O . LEU A 1 106 ? 18.128 5.514 -35.466 1.00 86.88 106 LEU A O 1
ATOM 789 N N . VAL A 1 107 ? 18.297 7.463 -36.574 1.00 89.62 107 VAL A N 1
ATOM 790 C CA . VAL A 1 107 ? 17.591 8.300 -35.600 1.00 89.62 107 VAL A CA 1
ATOM 791 C C . VAL A 1 107 ? 16.207 7.759 -35.230 1.00 89.62 107 VAL A C 1
ATOM 793 O O . VAL A 1 107 ? 15.828 7.873 -34.073 1.00 89.62 107 VAL A O 1
ATOM 796 N N . PHE A 1 108 ? 15.475 7.116 -36.148 1.00 90.69 108 PHE A N 1
ATOM 797 C CA . PHE A 1 108 ? 14.123 6.614 -35.866 1.00 90.69 108 PHE A CA 1
ATOM 798 C C . PHE A 1 108 ? 14.127 5.435 -34.889 1.00 90.69 108 PHE A C 1
ATOM 800 O O . PHE A 1 108 ? 13.322 5.397 -33.959 1.00 90.69 108 PHE A O 1
ATOM 807 N N . VAL A 1 109 ? 15.070 4.503 -35.055 1.00 89.50 109 VAL A N 1
ATOM 808 C CA . VAL A 1 109 ? 15.230 3.357 -34.146 1.00 89.50 109 VAL A CA 1
ATOM 809 C C . VAL A 1 109 ? 15.722 3.833 -32.782 1.00 89.50 109 VAL A C 1
ATOM 811 O O . VAL A 1 109 ? 15.208 3.394 -31.757 1.00 89.50 109 VAL A O 1
ATOM 814 N N . LEU A 1 110 ? 16.671 4.776 -32.756 1.00 90.94 110 LEU A N 1
ATOM 815 C CA . LEU A 1 110 ? 17.160 5.362 -31.505 1.00 90.94 110 LEU A CA 1
ATOM 816 C C . LEU A 1 110 ? 16.072 6.163 -30.783 1.00 90.94 110 LEU A C 1
ATOM 818 O O . LEU A 1 110 ? 15.955 6.059 -29.565 1.00 90.94 110 LEU A O 1
ATOM 822 N N . ALA A 1 111 ? 15.241 6.911 -31.509 1.00 92.06 111 ALA A N 1
ATOM 823 C CA . ALA A 1 111 ? 14.118 7.644 -30.936 1.00 92.06 111 ALA A CA 1
ATOM 824 C C . ALA A 1 111 ? 13.089 6.690 -30.313 1.00 92.06 111 ALA A C 1
ATOM 826 O O . ALA A 1 111 ? 12.699 6.900 -29.167 1.00 92.06 111 ALA A O 1
ATOM 827 N N . ASN A 1 112 ? 12.724 5.603 -31.006 1.00 92.88 112 ASN A N 1
ATOM 828 C CA . ASN A 1 112 ? 11.823 4.581 -30.460 1.00 92.88 112 ASN A CA 1
ATOM 829 C C . ASN A 1 112 ? 12.425 3.811 -29.267 1.00 92.88 112 ASN A C 1
ATOM 831 O O . ASN A 1 112 ? 11.711 3.128 -28.540 1.00 92.88 112 ASN A O 1
ATOM 835 N N . TRP A 1 113 ? 13.733 3.918 -29.041 1.00 91.88 113 TRP A N 1
ATOM 836 C CA . TRP A 1 113 ? 14.395 3.336 -27.877 1.00 91.88 113 TRP A CA 1
ATOM 837 C C . TRP A 1 113 ? 14.460 4.320 -26.703 1.00 91.88 113 TRP A C 1
ATOM 839 O O . TRP A 1 113 ? 14.070 3.991 -25.583 1.00 91.88 113 TRP A O 1
ATOM 849 N N . ILE A 1 114 ? 14.933 5.541 -26.958 1.00 93.19 114 ILE A N 1
ATOM 850 C CA . ILE A 1 114 ? 15.243 6.539 -25.929 1.00 93.19 114 ILE A CA 1
ATOM 851 C C . ILE A 1 114 ? 13.978 7.249 -25.442 1.00 93.19 114 ILE A C 1
ATOM 853 O O . ILE A 1 114 ? 13.798 7.404 -24.235 1.00 93.19 114 ILE A O 1
ATOM 857 N N . VAL A 1 115 ? 13.088 7.667 -26.350 1.00 94.38 115 VAL A N 1
ATOM 858 C CA . VAL A 1 115 ? 11.907 8.471 -25.990 1.00 94.38 115 VAL A CA 1
ATOM 859 C C . VAL A 1 115 ? 10.958 7.694 -25.074 1.00 94.38 115 VAL A C 1
ATOM 861 O O . VAL A 1 115 ? 10.617 8.230 -24.020 1.00 94.38 115 VAL A O 1
ATOM 864 N N . PRO A 1 116 ? 10.589 6.430 -25.369 1.00 93.94 116 PRO A N 1
ATOM 865 C CA . PRO A 1 116 ? 9.795 5.624 -24.444 1.00 93.94 116 PRO A CA 1
ATOM 866 C C . PRO A 1 116 ? 10.468 5.413 -23.090 1.00 93.94 116 PRO A C 1
ATOM 868 O O . PRO A 1 116 ? 9.786 5.411 -22.071 1.00 93.94 116 PRO A O 1
ATOM 871 N N . GLY A 1 117 ? 11.798 5.276 -23.058 1.00 92.88 117 GLY A N 1
ATOM 872 C CA . GLY A 1 117 ? 12.539 5.128 -21.808 1.00 92.88 117 GLY A CA 1
ATOM 873 C C . GLY A 1 117 ? 12.481 6.376 -20.929 1.00 92.88 117 GLY A C 1
ATOM 874 O O . GLY A 1 117 ? 12.194 6.274 -19.738 1.00 92.88 117 GLY A O 1
ATOM 875 N N . ILE A 1 118 ? 12.682 7.559 -21.519 1.00 92.69 118 ILE A N 1
ATOM 876 C CA . ILE A 1 118 ? 12.545 8.844 -20.817 1.00 92.69 118 ILE A CA 1
ATOM 877 C C . ILE A 1 118 ? 11.094 9.065 -20.384 1.00 92.69 118 ILE A C 1
ATOM 879 O O . ILE A 1 118 ? 10.858 9.471 -19.251 1.00 92.69 118 ILE A O 1
ATOM 883 N N . ALA A 1 119 ? 10.121 8.763 -21.248 1.00 92.81 119 ALA A N 1
ATOM 884 C CA . ALA A 1 119 ? 8.704 8.890 -20.924 1.00 92.81 119 ALA A CA 1
ATOM 885 C C . ALA A 1 119 ? 8.309 7.979 -19.753 1.00 92.81 119 ALA A C 1
ATOM 887 O O . ALA A 1 119 ? 7.686 8.440 -18.802 1.00 92.81 119 ALA A O 1
ATOM 888 N N . ALA A 1 120 ? 8.730 6.712 -19.769 1.00 91.69 120 ALA A N 1
ATOM 889 C CA . ALA A 1 120 ? 8.507 5.796 -18.657 1.00 91.69 120 ALA A CA 1
ATOM 890 C C . ALA A 1 120 ? 9.155 6.313 -17.364 1.00 91.69 120 ALA A C 1
ATOM 892 O O . ALA A 1 120 ? 8.536 6.263 -16.306 1.00 91.69 120 ALA A O 1
ATOM 893 N N . ALA A 1 121 ? 10.377 6.848 -17.443 1.00 89.38 121 ALA A N 1
ATOM 894 C CA . ALA A 1 121 ? 11.083 7.397 -16.289 1.00 89.38 121 ALA A CA 1
ATOM 895 C C . ALA A 1 121 ? 10.472 8.710 -15.767 1.00 89.38 121 ALA A C 1
ATOM 897 O O . ALA A 1 121 ? 10.573 8.998 -14.583 1.00 89.38 121 ALA A O 1
ATOM 898 N N . ALA A 1 122 ? 9.817 9.501 -16.615 1.00 86.94 122 ALA A N 1
ATOM 899 C CA . ALA A 1 122 ? 9.093 10.700 -16.192 1.00 86.94 122 ALA A CA 1
ATOM 900 C C . ALA A 1 122 ? 7.757 10.367 -15.511 1.00 86.94 122 ALA A C 1
ATOM 902 O O . ALA A 1 122 ? 7.276 11.128 -14.678 1.00 86.94 122 ALA A O 1
ATOM 903 N N . VAL A 1 123 ? 7.152 9.237 -15.882 1.00 86.44 123 VAL A N 1
ATOM 904 C CA . VAL A 1 123 ? 5.863 8.783 -15.344 1.00 86.44 123 VAL A CA 1
ATOM 905 C C . VAL A 1 123 ? 6.037 7.900 -14.108 1.00 86.44 123 VAL A C 1
ATOM 907 O O . VAL A 1 123 ? 5.105 7.780 -13.314 1.00 86.44 123 VAL A O 1
ATOM 910 N N . VAL A 1 124 ? 7.208 7.282 -13.916 1.00 83.44 124 VAL A N 1
ATOM 911 C CA . VAL A 1 124 ? 7.479 6.504 -12.706 1.00 83.44 124 VAL A CA 1
ATOM 912 C C . VAL A 1 124 ? 7.569 7.447 -11.505 1.00 83.44 124 VAL A C 1
ATOM 914 O O . VAL A 1 124 ? 8.577 8.105 -11.265 1.00 83.44 124 VAL A O 1
ATOM 917 N N . GLY A 1 125 ? 6.471 7.537 -10.759 1.00 72.50 125 GLY A N 1
ATOM 918 C CA . GLY A 1 125 ? 6.452 8.222 -9.476 1.00 72.50 125 GLY A CA 1
ATOM 919 C C . GLY A 1 125 ? 7.260 7.460 -8.429 1.00 72.50 125 GLY A C 1
ATOM 920 O O . GLY A 1 125 ? 7.523 6.254 -8.550 1.00 72.50 125 GLY A O 1
ATOM 921 N N . ASP A 1 126 ? 7.631 8.154 -7.359 1.00 71.94 126 ASP A N 1
ATOM 922 C CA . ASP A 1 126 ? 8.035 7.462 -6.145 1.00 71.94 126 ASP A CA 1
ATOM 923 C C . ASP A 1 126 ? 6.834 6.712 -5.571 1.00 71.94 126 ASP A C 1
ATOM 925 O O . ASP A 1 126 ? 5.681 7.135 -5.681 1.00 71.94 126 ASP A O 1
ATOM 929 N N . SER A 1 127 ? 7.090 5.549 -4.974 1.00 74.75 127 SER A N 1
ATOM 930 C CA . SER A 1 127 ? 6.027 4.849 -4.259 1.00 74.75 127 SER A CA 1
ATOM 931 C C . SER A 1 127 ? 5.515 5.750 -3.138 1.00 74.75 127 SER A C 1
ATOM 933 O O . SER A 1 127 ? 6.326 6.375 -2.459 1.00 74.75 127 SER A O 1
ATOM 935 N N . VAL A 1 128 ? 4.210 5.726 -2.878 1.00 82.50 128 VAL A N 1
ATOM 936 C CA . VAL A 1 128 ? 3.533 6.516 -1.830 1.00 82.50 128 VAL A CA 1
ATOM 937 C C . VAL A 1 128 ? 4.260 6.473 -0.473 1.00 82.50 128 VAL A C 1
ATOM 939 O O . VAL A 1 128 ? 4.292 7.464 0.249 1.00 82.50 128 VAL A O 1
ATOM 942 N N . ALA A 1 129 ? 4.894 5.344 -0.143 1.00 85.50 129 ALA A N 1
ATOM 943 C CA . ALA A 1 129 ? 5.633 5.139 1.103 1.00 85.50 129 ALA A CA 1
ATOM 944 C C . ALA A 1 129 ? 7.106 5.611 1.095 1.00 85.50 129 ALA A C 1
ATOM 946 O O . ALA A 1 129 ? 7.732 5.642 2.145 1.00 85.50 129 ALA A O 1
ATOM 947 N N . ASN A 1 130 ? 7.678 5.957 -0.063 1.00 83.19 130 ASN A N 1
ATOM 948 C CA . ASN A 1 130 ? 9.070 6.421 -0.208 1.00 83.19 130 ASN A CA 1
ATOM 949 C C . ASN A 1 130 ? 9.187 7.832 -0.806 1.00 83.19 130 ASN A C 1
ATOM 951 O O . ASN A 1 130 ? 10.294 8.284 -1.081 1.00 83.19 130 ASN A O 1
ATOM 955 N N . GLN A 1 131 ? 8.067 8.520 -1.025 1.00 85.44 131 GLN A N 1
ATOM 956 C CA . GLN A 1 131 ? 8.080 9.927 -1.421 1.00 85.44 131 GLN A CA 1
ATOM 957 C C . GLN A 1 131 ? 8.677 10.807 -0.297 1.00 85.44 131 GLN A C 1
ATOM 959 O O . GLN A 1 131 ? 8.606 10.419 0.878 1.00 85.44 131 GLN A O 1
ATOM 964 N N . PRO A 1 132 ? 9.211 12.001 -0.614 1.00 86.75 132 PRO A N 1
ATOM 965 C CA . PRO A 1 132 ? 9.711 12.943 0.385 1.00 86.75 132 PRO A CA 1
ATOM 966 C C . PRO A 1 132 ? 8.707 13.234 1.509 1.00 86.75 132 PRO A C 1
ATOM 968 O O . PRO A 1 132 ? 7.485 13.151 1.338 1.00 86.75 132 PRO A O 1
ATOM 971 N N . MET A 1 133 ? 9.215 13.580 2.694 1.00 87.19 133 MET A N 1
ATOM 972 C CA . MET A 1 133 ? 8.381 13.718 3.893 1.00 87.19 133 MET A CA 1
ATOM 973 C C . MET A 1 133 ? 7.325 14.827 3.758 1.00 87.19 133 MET A C 1
ATOM 975 O O . MET A 1 133 ? 6.202 14.675 4.238 1.00 87.19 133 MET A O 1
ATOM 979 N N . ASP A 1 134 ? 7.662 15.895 3.046 1.00 88.50 134 ASP A N 1
ATOM 980 C CA . ASP A 1 134 ? 6.835 17.062 2.741 1.00 88.50 134 ASP A CA 1
ATOM 981 C C . ASP A 1 134 ? 5.991 16.924 1.460 1.00 88.50 134 ASP A C 1
ATOM 983 O O . ASP A 1 134 ? 5.105 17.746 1.223 1.00 88.50 134 ASP A O 1
ATOM 987 N N . ASP A 1 135 ? 6.204 15.873 0.663 1.00 89.12 135 ASP A N 1
ATOM 988 C CA . ASP A 1 135 ? 5.426 15.613 -0.550 1.00 89.12 135 ASP A CA 1
ATOM 989 C C . ASP A 1 135 ? 4.107 14.895 -0.228 1.00 89.12 135 ASP A C 1
ATOM 991 O O . ASP A 1 135 ? 4.091 13.828 0.382 1.00 89.12 135 ASP A O 1
ATOM 995 N N . TRP A 1 136 ? 2.980 15.462 -0.650 1.00 88.56 136 TRP A N 1
ATOM 996 C CA . TRP A 1 136 ? 1.643 14.894 -0.453 1.00 88.56 136 TRP A CA 1
ATOM 997 C C . TRP A 1 136 ? 0.887 14.671 -1.767 1.00 88.56 136 TRP A C 1
ATOM 999 O O . TRP A 1 136 ? -0.324 14.475 -1.732 1.00 88.56 136 TRP A O 1
ATOM 1009 N N . ALA A 1 137 ? 1.569 14.688 -2.917 1.00 85.31 137 ALA A N 1
ATOM 1010 C CA . ALA A 1 137 ? 0.936 14.609 -4.236 1.00 85.31 137 ALA A CA 1
ATOM 1011 C C . ALA A 1 137 ? 0.065 13.353 -4.433 1.00 85.31 137 ALA A C 1
ATOM 1013 O O . ALA A 1 137 ? -0.963 13.415 -5.104 1.00 85.31 137 ALA A O 1
ATOM 1014 N N . ASN A 1 138 ? 0.441 12.232 -3.809 1.00 85.62 138 ASN A N 1
ATOM 1015 C CA . ASN A 1 138 ? -0.286 10.960 -3.898 1.00 85.62 138 ASN A CA 1
ATOM 1016 C C . ASN A 1 138 ? -1.315 10.745 -2.773 1.00 85.62 138 ASN A C 1
ATOM 1018 O O . ASN A 1 138 ? -1.807 9.633 -2.594 1.00 85.62 138 ASN A O 1
ATOM 1022 N N . PHE A 1 139 ? -1.615 11.784 -1.990 1.00 87.81 139 PHE A N 1
ATOM 1023 C CA . PHE A 1 139 ? -2.563 11.728 -0.881 1.00 87.81 139 PHE A CA 1
ATOM 1024 C C . PHE A 1 139 ? -3.745 12.653 -1.133 1.00 87.81 139 PHE A C 1
ATOM 1026 O O . PHE A 1 139 ? -3.603 13.781 -1.605 1.00 87.81 139 PHE A O 1
ATOM 1033 N N . THR A 1 140 ? -4.933 12.197 -0.748 1.00 88.19 140 THR A N 1
ATOM 1034 C CA . THR A 1 140 ? -6.140 13.013 -0.861 1.00 88.19 140 THR A CA 1
ATOM 1035 C C . THR A 1 140 ? -6.243 13.938 0.350 1.00 88.19 140 THR A C 1
ATOM 1037 O O . THR A 1 140 ? -6.350 13.472 1.481 1.00 88.19 140 THR A O 1
ATOM 1040 N N . ARG A 1 141 ? -6.211 15.257 0.135 1.00 87.94 141 ARG A N 1
ATOM 1041 C CA . ARG A 1 141 ? -6.344 16.270 1.196 1.00 87.94 141 ARG A CA 1
ATOM 1042 C C . ARG A 1 141 ? -7.733 16.906 1.161 1.00 87.94 141 ARG A C 1
ATOM 1044 O O . ARG A 1 141 ? -7.910 17.956 0.554 1.00 87.94 141 ARG A O 1
ATOM 1051 N N . ILE A 1 142 ? -8.702 16.256 1.806 1.00 85.06 142 ILE A N 1
ATOM 1052 C CA . ILE A 1 142 ? -10.071 16.780 1.953 1.00 85.06 142 ILE A CA 1
ATOM 1053 C C . ILE A 1 142 ? -10.252 17.365 3.355 1.00 85.06 142 ILE A C 1
ATOM 1055 O O . ILE A 1 142 ? -10.498 18.561 3.496 1.00 85.06 142 ILE A O 1
ATOM 1059 N N . ASP A 1 143 ? -10.077 16.548 4.396 1.00 84.06 143 ASP A N 1
ATOM 1060 C CA . ASP A 1 143 ? -10.222 16.970 5.788 1.00 84.06 143 ASP A CA 1
ATOM 1061 C C . ASP A 1 143 ? -9.211 16.251 6.709 1.00 84.06 143 ASP A C 1
ATOM 1063 O O . ASP A 1 143 ? -8.500 15.348 6.280 1.00 84.06 143 ASP A O 1
ATOM 1067 N N . GLN A 1 144 ? -9.086 16.692 7.966 1.00 82.62 144 GLN A N 1
ATOM 1068 C CA . GLN A 1 144 ? -8.182 16.093 8.967 1.00 82.62 144 GLN A CA 1
ATOM 1069 C C . GLN A 1 144 ? -8.918 15.515 10.183 1.00 82.62 144 GLN A C 1
ATOM 1071 O O . GLN A 1 144 ? -8.282 15.137 11.165 1.00 82.62 144 GLN A O 1
ATOM 1076 N N . PHE A 1 145 ? -10.245 15.451 10.164 1.00 78.00 145 PHE A N 1
ATOM 1077 C CA . PHE A 1 145 ? -11.058 15.091 11.328 1.00 78.00 145 PHE A CA 1
ATOM 1078 C C . PHE A 1 145 ? -11.829 13.780 11.131 1.00 78.00 145 PHE A C 1
ATOM 1080 O O . PHE A 1 145 ? -11.963 13.016 12.081 1.00 78.00 145 PHE A O 1
ATOM 1087 N N . GLN A 1 146 ? -12.276 13.489 9.915 1.00 76.81 146 GLN A N 1
ATOM 1088 C CA . GLN A 1 146 ? -13.060 12.323 9.532 1.00 76.81 146 GLN A CA 1
ATOM 1089 C C . GLN A 1 146 ? -12.207 11.280 8.789 1.00 76.8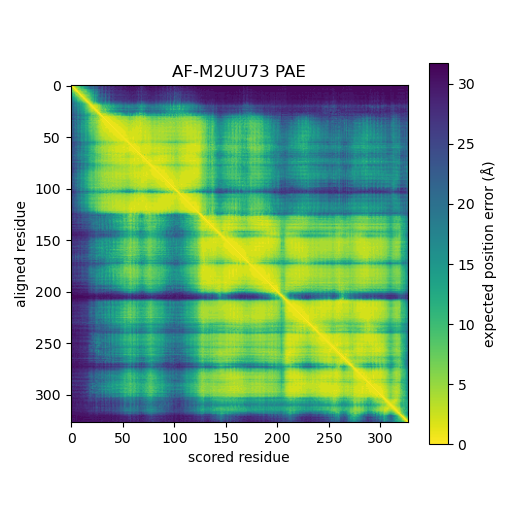1 146 GLN A C 1
ATOM 1091 O O . GLN A 1 146 ? -10.976 11.269 8.861 1.00 76.81 146 GLN A O 1
ATOM 1096 N N . THR A 1 147 ? -12.877 10.364 8.089 1.00 74.88 147 THR A N 1
ATOM 1097 C CA . THR A 1 147 ? -12.303 9.187 7.423 1.00 74.88 147 THR A CA 1
ATOM 1098 C C . THR A 1 147 ? -11.328 9.516 6.296 1.00 74.88 147 THR A C 1
ATOM 1100 O O . THR A 1 147 ? -10.520 8.664 5.941 1.00 74.88 147 THR A O 1
ATOM 1103 N N . SER A 1 148 ? -11.347 10.738 5.753 1.00 82.19 148 SER A N 1
ATOM 1104 C CA . SER A 1 148 ? -10.406 11.149 4.703 1.00 82.19 148 SER A CA 1
ATOM 1105 C C . SER A 1 148 ? -9.055 11.646 5.239 1.00 82.19 148 SER A C 1
ATOM 1107 O O . SER A 1 148 ? -8.156 11.941 4.449 1.00 82.19 148 SER A O 1
ATOM 1109 N N . ALA A 1 149 ? -8.881 11.714 6.565 1.00 87.69 149 ALA A N 1
ATOM 1110 C CA . ALA A 1 149 ? -7.671 12.243 7.180 1.00 87.69 149 ALA A CA 1
ATOM 1111 C C . ALA A 1 149 ? -6.399 11.520 6.714 1.00 87.69 149 ALA A C 1
ATOM 1113 O O . ALA A 1 149 ? -6.370 10.297 6.547 1.00 87.69 149 ALA A O 1
ATOM 1114 N N . LEU A 1 150 ? -5.307 12.282 6.582 1.00 91.94 150 LEU A N 1
ATOM 1115 C CA . LEU A 1 150 ? -4.018 11.764 6.103 1.00 91.94 150 LEU A CA 1
ATOM 1116 C C . LEU A 1 150 ? -3.514 10.586 6.943 1.00 91.94 150 LEU A C 1
ATOM 1118 O O . LEU A 1 150 ? -2.910 9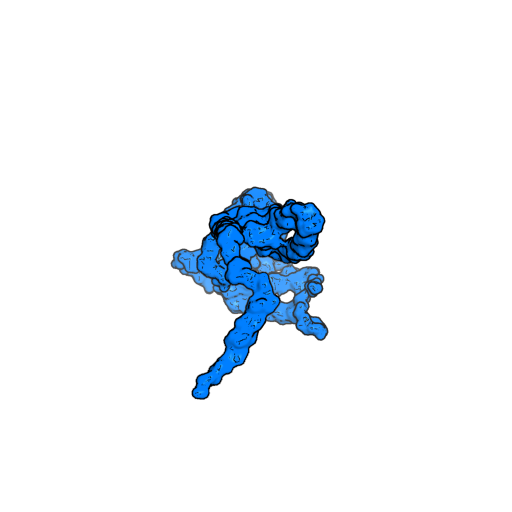.664 6.404 1.00 91.94 150 LEU A O 1
ATOM 1122 N N . ARG A 1 151 ? -3.796 10.596 8.252 1.00 91.44 151 ARG A N 1
ATOM 1123 C CA . ARG A 1 151 ? -3.433 9.504 9.162 1.00 91.44 151 ARG A CA 1
ATOM 1124 C C . ARG A 1 151 ? -4.027 8.163 8.733 1.00 91.44 151 ARG A C 1
ATOM 1126 O O . ARG A 1 151 ? -3.296 7.186 8.706 1.00 91.44 151 ARG A O 1
ATOM 1133 N N . TYR A 1 152 ? -5.300 8.118 8.337 1.00 89.62 152 TYR A N 1
ATOM 1134 C CA . TYR A 1 152 ? -5.953 6.862 7.961 1.00 89.62 152 TYR A CA 1
ATOM 1135 C C . TYR A 1 152 ? -5.393 6.324 6.647 1.00 89.62 152 TYR A C 1
ATOM 1137 O O . TYR A 1 152 ? -5.042 5.152 6.576 1.00 89.62 152 TYR A O 1
ATOM 1145 N N . GLN A 1 153 ? -5.166 7.203 5.665 1.00 92.25 153 GLN A N 1
ATOM 1146 C CA . GLN A 1 153 ? -4.489 6.832 4.417 1.00 92.25 153 GLN A CA 1
ATOM 1147 C C . GLN A 1 153 ? -3.086 6.255 4.681 1.00 92.25 153 GLN A C 1
ATOM 1149 O O . GLN A 1 153 ? -2.701 5.257 4.078 1.00 92.25 153 GLN A O 1
ATOM 1154 N N . LEU A 1 154 ? -2.317 6.847 5.604 1.00 93.75 154 LEU A N 1
ATOM 1155 C CA . LEU A 1 154 ? -0.999 6.333 5.996 1.00 93.75 154 LEU A CA 1
ATOM 1156 C C . LEU A 1 154 ? -1.089 4.993 6.741 1.00 93.75 154 LEU A C 1
ATOM 1158 O O . LEU A 1 154 ? -0.276 4.103 6.495 1.00 93.75 154 LEU A O 1
ATOM 1162 N N . TYR A 1 155 ? -2.069 4.826 7.630 1.00 91.62 155 TYR A N 1
ATOM 1163 C CA . TYR A 1 155 ? -2.265 3.578 8.371 1.00 91.62 155 TYR A CA 1
ATOM 1164 C C . TYR A 1 155 ? -2.653 2.425 7.444 1.00 91.62 155 TYR A C 1
ATOM 1166 O O . TYR A 1 155 ? -2.086 1.344 7.571 1.00 91.62 155 TYR A O 1
ATOM 1174 N N . ASP A 1 156 ? -3.506 2.663 6.448 1.00 90.88 156 ASP A N 1
ATOM 1175 C CA . ASP A 1 156 ? -3.853 1.655 5.440 1.00 90.88 156 ASP A CA 1
ATOM 1176 C C . ASP A 1 156 ? -2.638 1.220 4.612 1.00 90.88 156 ASP A C 1
ATOM 1178 O O . ASP A 1 156 ? -2.449 0.025 4.348 1.00 90.88 156 ASP A O 1
ATOM 1182 N N . VAL A 1 157 ? -1.756 2.162 4.256 1.00 93.50 157 VAL A N 1
ATOM 1183 C CA . VAL A 1 157 ? -0.471 1.835 3.620 1.00 93.50 157 VAL A CA 1
ATOM 1184 C C . VAL A 1 157 ? 0.370 0.956 4.551 1.00 93.50 157 VAL A C 1
ATOM 1186 O O . VAL A 1 157 ? 0.893 -0.068 4.109 1.00 93.50 157 VAL A O 1
ATOM 1189 N N . GLN A 1 158 ? 0.458 1.290 5.841 1.00 94.06 158 GLN A N 1
ATOM 1190 C CA . GLN A 1 158 ? 1.217 0.507 6.819 1.00 94.06 158 GLN A CA 1
ATOM 1191 C C . GLN A 1 158 ? 0.660 -0.914 6.995 1.00 94.06 158 GLN A C 1
ATOM 1193 O O . GLN A 1 158 ? 1.432 -1.878 6.966 1.00 94.06 158 GLN A O 1
ATOM 1198 N N . TYR A 1 159 ? -0.662 -1.064 7.129 1.00 91.50 159 TYR A N 1
ATOM 1199 C CA . TYR A 1 159 ? -1.331 -2.365 7.217 1.00 91.50 159 TYR A CA 1
ATOM 1200 C C . TYR A 1 159 ? -1.081 -3.206 5.965 1.00 91.50 159 TYR A C 1
ATOM 1202 O O . TYR A 1 159 ? -0.734 -4.385 6.065 1.00 91.50 159 TYR A O 1
ATOM 1210 N N . THR A 1 160 ? -1.170 -2.589 4.785 1.00 92.44 160 THR A N 1
ATOM 1211 C CA . THR A 1 160 ? -0.911 -3.260 3.507 1.00 92.44 160 THR A CA 1
ATOM 1212 C C . THR A 1 160 ? 0.534 -3.743 3.418 1.00 92.44 160 THR A C 1
ATOM 1214 O O . THR A 1 160 ? 0.776 -4.910 3.108 1.00 92.44 160 THR A O 1
ATOM 1217 N N . LEU A 1 161 ? 1.507 -2.886 3.740 1.00 93.06 161 LEU A N 1
ATOM 1218 C CA . LEU A 1 161 ? 2.924 -3.257 3.740 1.00 93.06 161 LEU A CA 1
ATOM 1219 C C . LEU A 1 161 ? 3.211 -4.386 4.737 1.00 93.06 161 LEU A C 1
ATOM 1221 O O . LEU A 1 161 ? 3.939 -5.322 4.407 1.00 93.06 161 LEU A O 1
ATOM 1225 N N . ALA A 1 162 ? 2.606 -4.341 5.929 1.00 91.81 162 ALA A N 1
ATOM 1226 C CA . ALA A 1 162 ? 2.747 -5.394 6.932 1.00 91.81 162 ALA A CA 1
ATOM 1227 C C . ALA A 1 162 ? 2.165 -6.733 6.452 1.00 91.81 162 ALA A C 1
ATOM 1229 O O . ALA A 1 162 ? 2.809 -7.773 6.610 1.00 91.81 162 ALA A O 1
ATOM 1230 N N . ALA A 1 163 ? 0.993 -6.720 5.812 1.00 92.06 163 ALA A N 1
ATOM 1231 C CA . ALA A 1 163 ? 0.381 -7.914 5.237 1.00 92.06 163 ALA A CA 1
ATOM 1232 C C . ALA A 1 163 ? 1.225 -8.492 4.089 1.00 92.06 163 ALA A C 1
ATOM 1234 O O . ALA A 1 163 ? 1.476 -9.699 4.050 1.00 92.06 163 ALA A O 1
ATOM 1235 N N . VAL A 1 164 ? 1.722 -7.640 3.185 1.00 91.94 164 VAL A N 1
ATOM 1236 C CA . VAL A 1 164 ? 2.601 -8.060 2.083 1.00 91.94 164 VAL A CA 1
ATOM 1237 C C . VAL A 1 164 ? 3.887 -8.683 2.616 1.00 91.94 164 VAL A C 1
ATOM 1239 O O . VAL A 1 164 ? 4.237 -9.793 2.203 1.00 91.94 164 VAL A O 1
ATOM 1242 N N . GLN A 1 165 ? 4.546 -8.026 3.576 1.00 93.19 165 GLN A N 1
ATOM 1243 C CA . GLN A 1 165 ? 5.738 -8.558 4.233 1.00 93.19 165 GLN A CA 1
ATOM 1244 C C . GLN A 1 165 ? 5.440 -9.919 4.859 1.00 93.19 165 GLN A C 1
ATOM 1246 O O . GLN A 1 165 ? 6.173 -10.872 4.636 1.00 93.19 165 GLN A O 1
ATOM 1251 N N . LYS A 1 166 ? 4.351 -10.045 5.621 1.00 91.25 166 LYS A N 1
ATOM 1252 C CA . LYS A 1 166 ? 4.061 -11.266 6.375 1.00 91.25 166 LYS A CA 1
ATOM 1253 C C . LYS A 1 166 ? 3.687 -12.454 5.488 1.00 91.25 166 LYS A C 1
ATOM 1255 O O . LYS A 1 166 ? 4.175 -13.556 5.739 1.00 91.25 166 LYS A O 1
ATOM 1260 N N . PHE A 1 167 ? 2.803 -12.255 4.512 1.00 93.06 167 PHE A N 1
ATOM 1261 C CA . PHE A 1 167 ? 2.170 -13.358 3.779 1.00 93.06 167 PHE A CA 1
ATOM 1262 C C . PHE A 1 167 ? 2.834 -13.678 2.443 1.00 93.06 167 PHE A C 1
ATOM 1264 O O . PHE A 1 167 ? 2.840 -14.837 2.038 1.00 93.06 167 PHE A O 1
ATOM 1271 N N . TYR A 1 168 ? 3.401 -12.680 1.766 1.00 90.81 168 TYR A N 1
ATOM 1272 C CA . TYR A 1 168 ? 3.909 -12.851 0.403 1.00 90.81 168 TYR A CA 1
ATOM 1273 C C . TYR A 1 168 ? 5.428 -12.730 0.326 1.00 90.81 168 TYR A C 1
ATOM 1275 O O . TYR A 1 168 ? 6.058 -13.407 -0.484 1.00 90.81 168 TYR A O 1
ATOM 1283 N N . MET A 1 169 ? 6.032 -11.879 1.159 1.00 91.81 169 MET A N 1
ATOM 1284 C CA . MET A 1 169 ? 7.451 -11.538 1.053 1.00 91.81 169 MET A CA 1
ATOM 1285 C C . MET A 1 169 ? 8.191 -11.551 2.406 1.00 91.81 169 MET A C 1
ATOM 1287 O O . MET A 1 169 ? 8.903 -10.595 2.711 1.00 91.81 169 MET A O 1
ATOM 1291 N N . PRO A 1 170 ? 8.121 -12.638 3.207 1.00 9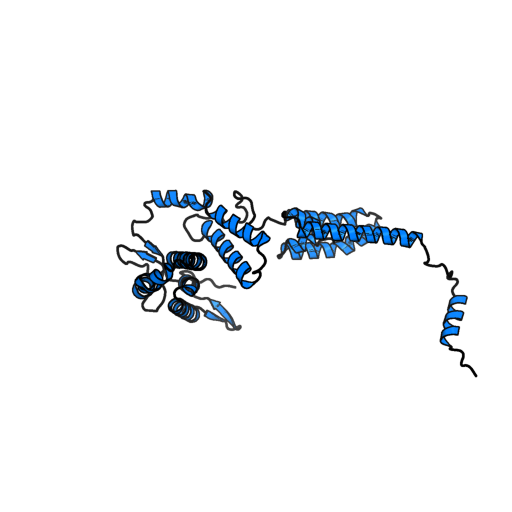0.50 170 PRO A N 1
ATOM 1292 C CA . PRO A 1 170 ? 8.634 -12.657 4.586 1.00 90.50 170 PRO A CA 1
ATOM 1293 C C . PRO A 1 170 ? 10.130 -12.386 4.703 1.00 90.50 170 PRO A C 1
ATOM 1295 O O . PRO A 1 170 ? 10.573 -11.838 5.705 1.00 90.50 170 PRO A O 1
ATOM 1298 N N . ASN A 1 171 ? 10.912 -12.722 3.676 1.00 90.19 171 ASN A N 1
ATOM 1299 C CA . ASN A 1 171 ? 12.358 -12.504 3.671 1.00 90.19 171 ASN A CA 1
ATOM 1300 C C . ASN A 1 171 ? 12.767 -11.145 3.073 1.00 90.19 171 ASN A C 1
ATOM 1302 O O . ASN A 1 171 ? 13.935 -10.763 3.171 1.00 90.19 171 ASN A O 1
ATOM 1306 N N . PHE A 1 172 ? 11.844 -10.397 2.459 1.00 84.62 172 PHE A N 1
ATOM 1307 C CA . PHE A 1 172 ? 12.160 -9.171 1.724 1.00 84.62 172 PHE A CA 1
ATOM 1308 C C . PHE A 1 172 ? 12.139 -7.938 2.632 1.00 84.62 172 PHE A C 1
ATOM 1310 O O . PHE A 1 172 ? 11.208 -7.150 2.631 1.00 84.62 172 PHE A O 1
ATOM 1317 N N . HIS A 1 173 ? 13.190 -7.748 3.420 1.00 80.00 173 HIS A N 1
ATOM 1318 C CA . HIS A 1 173 ? 13.261 -6.648 4.391 1.00 80.00 173 HIS A CA 1
ATOM 1319 C C . HIS A 1 173 ? 13.838 -5.345 3.829 1.00 80.00 173 HIS A C 1
ATOM 1321 O O . HIS A 1 173 ? 14.015 -4.405 4.586 1.00 80.00 173 HIS A O 1
ATOM 1327 N N . GLY A 1 174 ? 14.186 -5.285 2.540 1.00 83.69 174 GLY A N 1
ATOM 1328 C CA . GLY A 1 174 ? 14.844 -4.120 1.941 1.00 83.69 174 GLY A CA 1
ATOM 1329 C C . GLY A 1 174 ? 13.927 -2.896 1.894 1.00 83.69 174 GLY A C 1
ATOM 1330 O O . GLY A 1 174 ? 13.710 -2.205 2.885 1.00 83.69 174 GLY A O 1
ATOM 1331 N N . TYR A 1 175 ? 13.360 -2.623 0.723 1.00 82.81 175 TYR A N 1
ATOM 1332 C CA . TYR A 1 175 ? 12.562 -1.411 0.515 1.00 82.81 175 TYR A CA 1
ATOM 1333 C C . TYR A 1 175 ? 11.254 -1.391 1.304 1.00 82.81 175 TYR A C 1
ATOM 1335 O O . TYR A 1 175 ? 10.753 -0.311 1.588 1.00 82.81 175 TYR A O 1
ATOM 1343 N N . ILE A 1 176 ? 10.716 -2.554 1.694 1.00 87.69 176 ILE A N 1
ATOM 1344 C CA . ILE A 1 176 ? 9.493 -2.609 2.505 1.00 87.69 176 ILE A CA 1
ATOM 1345 C C . ILE A 1 176 ? 9.742 -2.087 3.922 1.00 87.69 176 ILE A C 1
ATOM 1347 O O . ILE A 1 176 ? 8.918 -1.334 4.427 1.00 87.69 176 ILE A O 1
ATOM 1351 N N . LYS A 1 177 ? 10.879 -2.414 4.551 1.00 89.38 177 LYS A N 1
ATOM 1352 C CA . LYS A 1 177 ? 11.201 -1.891 5.888 1.00 89.38 177 LYS A CA 1
ATOM 1353 C C . LYS A 1 177 ? 11.367 -0.376 5.857 1.00 89.38 177 LYS A C 1
ATOM 1355 O O . LYS A 1 177 ? 10.750 0.307 6.663 1.00 89.38 177 LYS A O 1
ATOM 1360 N N . ALA A 1 178 ? 12.140 0.134 4.895 1.00 89.25 178 ALA A N 1
ATOM 1361 C CA . ALA A 1 178 ? 12.322 1.574 4.719 1.00 89.25 178 ALA A CA 1
ATOM 1362 C C . ALA A 1 178 ? 10.980 2.279 4.461 1.00 89.25 178 ALA A C 1
ATOM 1364 O O . ALA A 1 178 ? 10.686 3.290 5.084 1.00 89.25 178 ALA A O 1
ATOM 1365 N N . ALA A 1 179 ? 10.122 1.698 3.617 1.00 90.75 179 ALA A N 1
ATOM 1366 C CA . ALA A 1 179 ? 8.774 2.199 3.373 1.00 90.75 17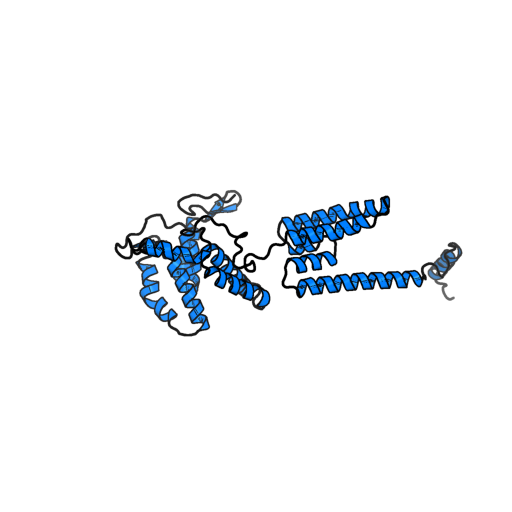9 ALA A CA 1
ATOM 1367 C C . ALA A 1 179 ? 7.921 2.241 4.655 1.00 90.75 179 ALA A C 1
ATOM 1369 O O . ALA A 1 179 ? 7.243 3.233 4.902 1.00 90.75 179 ALA A O 1
ATOM 1370 N N . GLN A 1 180 ? 7.966 1.197 5.488 1.00 93.44 180 GLN A N 1
ATOM 1371 C CA . GLN A 1 180 ? 7.253 1.174 6.767 1.00 93.44 180 GLN A CA 1
ATOM 1372 C C . GLN A 1 180 ? 7.780 2.236 7.745 1.00 93.44 180 GLN A C 1
ATOM 1374 O O . GLN A 1 180 ? 6.988 2.931 8.374 1.00 93.44 180 GLN A O 1
ATOM 1379 N N . GLU A 1 181 ? 9.101 2.391 7.856 1.00 93.12 181 GLU A N 1
ATOM 1380 C CA . GLU A 1 181 ? 9.737 3.423 8.690 1.00 93.12 181 GLU A CA 1
ATOM 1381 C C . GLU A 1 181 ? 9.339 4.828 8.222 1.00 93.12 181 GLU A C 1
ATOM 1383 O O . GLU A 1 181 ? 8.847 5.622 9.021 1.00 93.12 181 GLU A O 1
ATOM 1388 N N . ASN A 1 182 ? 9.428 5.094 6.918 1.00 93.00 182 ASN A N 1
ATOM 1389 C CA . ASN A 1 182 ? 9.030 6.364 6.314 1.00 93.00 182 ASN A CA 1
ATOM 1390 C C . ASN A 1 182 ? 7.553 6.689 6.570 1.00 93.00 182 ASN A C 1
ATOM 1392 O O . ASN A 1 182 ? 7.220 7.823 6.905 1.00 93.00 182 ASN A O 1
ATOM 1396 N N . VAL A 1 183 ? 6.651 5.711 6.435 1.00 94.50 183 VAL A N 1
ATOM 1397 C CA . VAL A 1 183 ? 5.213 5.902 6.695 1.00 94.50 183 VAL A CA 1
ATOM 1398 C C . VAL A 1 183 ? 4.958 6.210 8.171 1.00 94.50 183 VAL A C 1
ATOM 1400 O O . VAL A 1 183 ? 4.176 7.115 8.475 1.00 94.50 183 VAL A O 1
ATOM 1403 N N . ILE A 1 184 ? 5.642 5.515 9.087 1.00 93.94 184 ILE A N 1
ATOM 1404 C CA . ILE A 1 184 ? 5.568 5.788 10.528 1.00 93.94 184 ILE A CA 1
ATOM 1405 C C . ILE A 1 184 ? 6.056 7.207 10.814 1.00 93.94 184 ILE A C 1
ATOM 1407 O O . ILE A 1 184 ? 5.333 7.984 11.434 1.00 93.94 184 ILE A O 1
ATOM 1411 N N . GLU A 1 185 ? 7.233 7.586 10.326 1.00 94.69 185 GLU A N 1
ATOM 1412 C CA . GLU A 1 185 ? 7.774 8.926 10.538 1.00 94.69 185 GLU A CA 1
ATOM 1413 C C . GLU A 1 185 ? 6.849 10.003 9.951 1.00 94.69 185 GLU A C 1
ATOM 1415 O O . GLU A 1 185 ? 6.484 10.954 10.651 1.00 94.69 185 GLU A O 1
ATOM 1420 N N . LYS A 1 186 ? 6.357 9.809 8.720 1.00 94.56 186 LYS A N 1
ATOM 1421 C CA . LYS A 1 186 ? 5.403 10.709 8.055 1.00 94.56 186 LYS A CA 1
ATOM 1422 C C . LYS A 1 186 ? 4.116 10.876 8.855 1.00 94.56 186 LYS A C 1
ATOM 1424 O O . LYS A 1 186 ? 3.592 11.989 8.936 1.00 94.56 186 LYS A O 1
ATOM 1429 N N . SER A 1 187 ? 3.644 9.815 9.515 1.00 93.44 187 SER A N 1
ATOM 1430 C CA . SER A 1 187 ? 2.461 9.861 10.384 1.00 93.44 187 SER A CA 1
ATOM 1431 C C . SER A 1 187 ? 2.647 10.726 11.635 1.00 93.44 187 SER A C 1
ATOM 1433 O O . SER A 1 187 ? 1.665 11.221 12.182 1.00 93.44 187 SER A O 1
ATOM 1435 N N . THR A 1 188 ? 3.891 10.968 12.059 1.00 93.81 188 THR A N 1
ATOM 1436 C CA . THR A 1 188 ? 4.212 11.820 13.218 1.00 93.81 188 THR A CA 1
ATOM 1437 C C . THR A 1 188 ? 4.482 13.281 12.848 1.00 93.81 188 THR A C 1
ATOM 1439 O O . THR A 1 188 ? 4.697 14.120 13.725 1.00 93.81 188 THR A O 1
ATOM 1442 N N . THR A 1 189 ? 4.446 13.618 11.555 1.00 93.81 189 THR A N 1
ATOM 1443 C CA . THR A 1 189 ? 4.678 14.987 11.080 1.00 93.81 189 THR A CA 1
ATOM 1444 C C . THR A 1 189 ? 3.581 15.950 11.525 1.00 93.81 189 THR A C 1
ATOM 1446 O O . THR A 1 189 ? 2.439 15.576 11.806 1.00 93.81 189 THR A O 1
ATOM 1449 N N . LYS A 1 190 ? 3.918 17.245 11.538 1.00 92.44 190 LYS A N 1
ATOM 1450 C CA . LYS A 1 190 ? 2.978 18.311 11.895 1.00 92.44 190 LYS A CA 1
ATOM 1451 C C . LYS A 1 190 ? 1.740 18.309 10.997 1.00 92.44 190 LYS A C 1
ATOM 1453 O O . LYS A 1 190 ? 0.646 18.512 11.505 1.00 92.44 190 LYS A O 1
ATOM 1458 N N . ASP A 1 191 ? 1.884 18.042 9.706 1.00 91.19 191 ASP A N 1
ATOM 1459 C CA . ASP A 1 191 ? 0.751 18.014 8.774 1.00 91.19 191 ASP A CA 1
ATOM 1460 C C . ASP A 1 191 ? -0.317 16.988 9.169 1.00 91.19 191 ASP A C 1
ATOM 1462 O O . ASP A 1 191 ? -1.507 17.241 8.990 1.00 91.19 191 ASP A O 1
ATOM 1466 N N . VAL A 1 192 ? 0.108 15.864 9.754 1.00 91.81 192 VAL A N 1
ATOM 1467 C CA . VAL A 1 192 ? -0.782 14.795 10.213 1.00 91.81 192 VAL A CA 1
ATOM 1468 C C . VAL A 1 192 ? -1.262 15.042 11.637 1.00 91.81 192 VAL A C 1
ATOM 1470 O O . VAL A 1 192 ? -2.442 14.868 11.906 1.00 91.81 192 VAL A O 1
ATOM 1473 N N . MET A 1 193 ? -0.379 15.465 12.547 1.00 91.50 193 MET A N 1
ATOM 1474 C CA . MET A 1 193 ? -0.666 15.524 13.989 1.00 91.50 193 MET A CA 1
ATOM 1475 C C . MET A 1 193 ? -1.227 16.870 14.470 1.00 91.50 193 MET A C 1
ATOM 1477 O O . MET A 1 193 ? -1.779 16.955 15.566 1.00 91.50 193 MET A O 1
ATOM 1481 N N . ASN A 1 194 ? -1.140 17.939 13.672 1.00 90.81 194 ASN A N 1
ATOM 1482 C CA . ASN A 1 194 ? -1.578 19.279 14.085 1.00 90.81 194 ASN A CA 1
ATOM 1483 C C . ASN A 1 194 ? -3.102 19.398 14.271 1.00 90.81 194 ASN A C 1
ATOM 1485 O O . ASN A 1 194 ? -3.550 20.352 14.905 1.00 90.81 194 ASN A O 1
ATOM 1489 N N . TYR A 1 195 ? -3.901 18.429 13.802 1.00 85.75 195 TYR A N 1
ATOM 1490 C CA . TYR A 1 195 ? -5.328 18.351 14.151 1.00 85.75 195 TYR A CA 1
ATOM 1491 C C . TYR A 1 195 ? -5.541 18.273 15.669 1.00 85.75 195 TYR A C 1
ATOM 1493 O O . TYR A 1 195 ? -6.475 18.886 16.179 1.00 85.75 195 TYR A O 1
ATOM 1501 N N . TRP A 1 196 ? -4.620 17.634 16.403 1.00 83.62 196 TRP A N 1
ATOM 1502 C CA . TRP A 1 196 ? -4.712 17.470 17.853 1.00 83.62 196 TRP A CA 1
ATOM 1503 C C . TRP A 1 196 ? -4.698 18.804 18.601 1.00 83.62 196 TRP A C 1
ATOM 1505 O O . TRP A 1 196 ? -5.325 18.945 19.650 1.00 83.62 196 TRP A O 1
ATOM 1515 N N . LYS A 1 197 ? -4.020 19.819 18.046 1.00 86.44 197 LYS A N 1
ATOM 1516 C CA . LYS A 1 197 ? -4.059 21.191 18.569 1.00 86.44 197 LYS A CA 1
ATOM 1517 C C . LYS A 1 197 ? -5.487 21.736 18.532 1.00 86.44 197 LYS A C 1
ATOM 1519 O O . LYS A 1 197 ? -5.942 22.319 19.511 1.00 86.44 197 LYS A O 1
ATOM 1524 N N . TRP A 1 198 ? -6.174 21.557 17.408 1.00 82.19 198 TRP A N 1
ATOM 1525 C CA . TRP A 1 198 ? -7.539 22.042 17.211 1.00 82.19 198 TRP A CA 1
ATOM 1526 C C . TRP A 1 198 ? -8.544 21.240 18.025 1.00 82.19 198 TRP A C 1
ATOM 1528 O O . TRP A 1 198 ? -9.385 21.830 18.692 1.00 82.19 198 TRP A O 1
ATOM 1538 N N . GLU A 1 199 ? -8.385 19.921 18.068 1.00 76.50 199 GLU A N 1
ATOM 1539 C CA . GLU A 1 199 ? -9.194 19.046 18.911 1.00 76.50 199 GLU A CA 1
ATOM 1540 C C . GLU A 1 199 ? -9.037 19.396 20.396 1.00 76.50 199 GLU A C 1
ATOM 1542 O O . GLU A 1 199 ? -10.027 19.536 21.108 1.00 76.50 199 GLU A O 1
ATOM 1547 N N . SER A 1 200 ? -7.810 19.653 20.859 1.00 77.44 200 SER A N 1
ATOM 1548 C CA . SER A 1 200 ? -7.551 20.084 22.238 1.00 77.44 200 SER A CA 1
ATOM 1549 C C . SER A 1 200 ? -8.168 21.452 22.550 1.00 77.44 200 SER A C 1
ATOM 1551 O O . SER A 1 200 ? -8.721 21.631 23.633 1.00 77.44 200 SER A O 1
ATOM 1553 N N . LEU A 1 201 ? -8.108 22.408 21.612 1.00 77.31 201 LEU A N 1
ATOM 1554 C CA . LEU A 1 201 ? -8.705 23.743 21.763 1.00 77.31 201 LEU A CA 1
ATOM 1555 C C . LEU A 1 201 ? -10.236 23.710 21.764 1.00 77.31 201 LEU A C 1
ATOM 1557 O O . LEU A 1 201 ? -10.860 24.471 22.496 1.00 77.31 201 LEU A O 1
ATOM 1561 N N . TRP A 1 202 ? -10.842 22.811 20.991 1.00 64.19 202 TRP A N 1
ATOM 1562 C CA . TRP A 1 202 ? -12.288 22.560 20.994 1.00 64.19 202 TRP A CA 1
ATOM 1563 C C . TRP A 1 202 ? -12.735 21.675 22.167 1.00 64.19 202 TRP A C 1
ATOM 1565 O O . TRP A 1 202 ? -13.855 21.168 22.185 1.00 64.19 202 TRP A O 1
ATOM 1575 N N . GLY A 1 203 ? -11.871 21.505 23.172 1.00 58.53 203 GLY A N 1
ATOM 1576 C CA . GLY A 1 203 ? -12.185 20.790 24.399 1.00 58.53 203 GLY A CA 1
ATOM 1577 C C . GLY A 1 203 ? -12.139 19.276 24.246 1.00 58.53 203 GLY A C 1
ATOM 1578 O O . GLY A 1 203 ? -12.963 18.603 24.840 1.00 58.53 203 GLY A O 1
ATOM 1579 N N . LYS A 1 204 ? -11.218 18.713 23.452 1.00 58.66 204 LYS A N 1
ATOM 1580 C CA . LYS A 1 204 ? -11.021 17.258 23.260 1.00 58.66 204 LYS A CA 1
ATOM 1581 C C . LYS A 1 204 ? -12.282 16.475 22.835 1.00 58.66 204 LYS A C 1
ATOM 1583 O O . LYS A 1 204 ? -12.353 15.276 23.084 1.00 58.66 204 LYS A O 1
ATOM 1588 N N . PHE A 1 205 ? -13.317 17.135 22.302 1.00 51.53 205 PHE A N 1
ATOM 1589 C CA . PHE A 1 205 ? -14.668 16.554 22.209 1.00 51.53 205 PHE A CA 1
ATOM 1590 C C . PHE A 1 205 ? -15.160 15.911 23.534 1.00 51.53 205 PHE A C 1
ATOM 1592 O O . PHE A 1 205 ? -15.986 14.998 23.521 1.00 51.53 205 PHE A O 1
ATOM 1599 N N . THR A 1 206 ? -14.698 16.377 24.705 1.00 49.22 206 THR A N 1
ATOM 1600 C CA . THR A 1 206 ? -15.115 15.844 26.019 1.00 49.22 206 THR A CA 1
ATOM 1601 C C . THR A 1 206 ? -16.535 16.229 26.400 1.00 49.22 206 THR A C 1
ATOM 1603 O O . THR A 1 206 ? -17.040 15.747 27.411 1.00 49.22 206 THR A O 1
ATOM 1606 N N . LEU A 1 207 ? -17.214 17.043 25.593 1.00 48.91 207 LEU A N 1
ATOM 1607 C CA . LEU A 1 207 ? -18.595 17.433 25.846 1.00 48.91 207 LEU A CA 1
ATOM 1608 C C . LEU A 1 207 ? -19.582 16.245 25.779 1.00 48.91 207 LEU A C 1
ATOM 1610 O O . LEU A 1 207 ? -20.727 16.426 26.187 1.00 48.91 207 LEU A O 1
ATOM 1614 N N . PRO A 1 208 ? -19.178 15.041 25.305 1.00 57.06 208 PRO A N 1
ATOM 1615 C CA . PRO A 1 208 ? -19.742 13.782 25.852 1.00 57.06 208 PRO A CA 1
ATOM 1616 C C . PRO A 1 208 ? -18.756 12.664 26.274 1.00 57.06 208 PRO A C 1
ATOM 1618 O O . PRO A 1 208 ? -19.227 11.586 26.642 1.00 57.06 208 PRO A O 1
ATOM 1621 N N . ASN A 1 209 ? -17.430 12.862 26.219 1.00 75.00 209 ASN A N 1
ATOM 1622 C CA . ASN A 1 209 ? -16.406 11.810 26.416 1.00 75.00 209 ASN A CA 1
ATOM 1623 C C . ASN A 1 209 ? -16.740 10.525 25.627 1.00 75.00 209 ASN A C 1
ATOM 1625 O O . ASN A 1 209 ? -17.100 9.492 26.195 1.00 75.00 209 ASN A O 1
ATOM 1629 N N . TRP A 1 210 ? -16.719 10.628 24.298 1.00 80.12 210 TRP A N 1
ATOM 1630 C CA . TRP A 1 210 ? -17.077 9.524 23.409 1.00 80.12 210 TRP A CA 1
ATOM 1631 C C . TRP A 1 210 ? -16.023 8.420 23.410 1.00 80.12 210 TRP A C 1
ATOM 1633 O O . TRP A 1 210 ? -14.838 8.668 23.193 1.00 80.12 210 TRP A O 1
ATOM 1643 N N . ILE A 1 211 ? -16.483 7.187 23.577 1.00 85.75 211 ILE A N 1
ATOM 1644 C CA . ILE A 1 211 ? -15.697 5.971 23.420 1.00 85.75 211 ILE A CA 1
ATOM 1645 C C . ILE A 1 211 ? -16.063 5.365 22.066 1.00 85.75 211 ILE A C 1
ATOM 1647 O O . ILE A 1 211 ? -17.237 5.119 21.793 1.00 85.75 211 ILE A O 1
ATOM 1651 N N . TYR A 1 212 ? -15.055 5.128 21.228 1.00 86.62 212 TYR A N 1
ATOM 1652 C CA . TYR A 1 212 ? -15.210 4.564 19.887 1.00 86.62 212 TYR A CA 1
ATOM 1653 C C . TYR A 1 212 ? -14.734 3.115 19.873 1.00 86.62 212 TYR A C 1
ATOM 1655 O O . TYR A 1 212 ? -13.584 2.850 20.236 1.00 86.62 212 TYR A O 1
ATOM 1663 N N . SER A 1 213 ? -15.579 2.188 19.429 1.00 88.69 213 SER A N 1
ATOM 1664 C CA . SER A 1 213 ? -15.236 0.762 19.391 1.00 88.69 213 SER A CA 1
ATOM 1665 C C . SER A 1 213 ? -14.066 0.493 18.445 1.00 88.69 213 SER A C 1
ATOM 1667 O O . SER A 1 213 ? -13.040 -0.019 18.884 1.00 88.69 213 SER A O 1
ATOM 1669 N N . ALA A 1 214 ? -14.150 0.941 17.188 1.00 86.06 214 ALA A N 1
ATOM 1670 C CA . ALA A 1 214 ? -13.100 0.735 16.183 1.00 86.06 214 ALA A CA 1
ATOM 1671 C C . ALA A 1 214 ? -11.717 1.245 16.635 1.00 86.06 214 ALA A C 1
ATOM 1673 O O . ALA A 1 214 ? -10.723 0.527 16.543 1.00 86.06 214 ALA A O 1
ATOM 1674 N N . CYS A 1 215 ? -11.649 2.459 17.190 1.00 86.56 215 CYS A N 1
ATOM 1675 C CA . CYS A 1 215 ? -10.389 3.034 17.670 1.00 86.56 215 CYS A CA 1
ATOM 1676 C C . CYS A 1 215 ? -9.797 2.236 18.841 1.00 86.56 215 CYS A C 1
ATOM 1678 O O . CYS A 1 215 ? -8.583 2.048 18.906 1.00 86.56 215 CYS A O 1
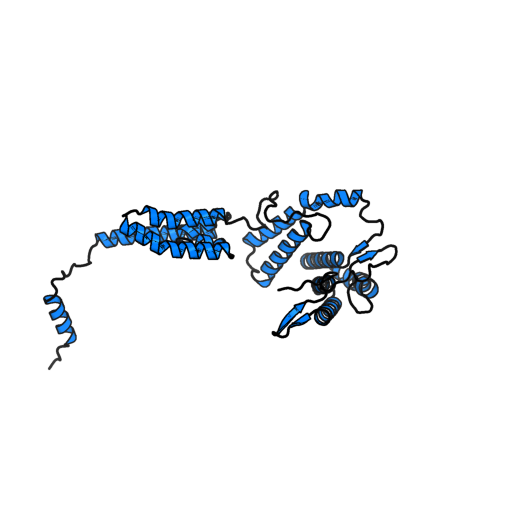ATOM 1680 N N . ASN A 1 216 ? -10.643 1.754 19.758 1.00 90.06 216 ASN A N 1
ATOM 1681 C CA . ASN A 1 216 ? -10.193 0.913 20.864 1.00 90.06 216 ASN A CA 1
ATOM 1682 C C . ASN A 1 216 ? -9.679 -0.438 20.366 1.00 90.06 216 ASN A C 1
ATOM 1684 O O . ASN A 1 216 ? -8.647 -0.889 20.861 1.00 90.06 216 ASN A O 1
ATOM 1688 N N . LEU A 1 217 ? -10.347 -1.055 19.386 1.00 91.06 217 LEU A N 1
ATOM 1689 C CA . LEU A 1 217 ? -9.914 -2.324 18.798 1.00 91.06 217 LEU A CA 1
ATOM 1690 C C . LEU A 1 217 ? -8.561 -2.192 18.089 1.00 91.06 217 LEU A C 1
ATOM 1692 O O . LEU A 1 217 ? -7.683 -3.023 18.296 1.00 91.06 217 LEU A O 1
ATOM 1696 N N . ILE A 1 218 ? -8.338 -1.106 17.344 1.00 90.31 218 ILE A N 1
ATOM 1697 C CA . ILE A 1 218 ? -7.024 -0.802 16.752 1.00 90.31 218 ILE A CA 1
ATOM 1698 C C . ILE A 1 218 ? -5.959 -0.611 17.848 1.00 90.31 218 ILE A C 1
ATOM 1700 O O . ILE A 1 218 ? -4.837 -1.111 17.738 1.00 90.31 218 ILE A O 1
ATOM 1704 N N . GLY A 1 219 ? -6.302 0.080 18.941 1.00 90.25 219 GLY A N 1
ATOM 1705 C CA . GLY A 1 219 ? -5.413 0.235 20.098 1.00 90.25 219 GLY A CA 1
ATOM 1706 C C . GLY A 1 219 ? -5.047 -1.103 20.749 1.00 90.25 219 GLY A C 1
ATOM 1707 O O . GLY A 1 219 ? -3.888 -1.327 21.105 1.00 90.25 219 GLY A O 1
ATOM 1708 N N . MET A 1 220 ? -6.013 -2.017 20.845 1.00 91.25 220 MET A N 1
ATOM 1709 C CA . MET A 1 220 ? -5.804 -3.384 21.315 1.00 91.25 220 MET A CA 1
ATOM 1710 C C . MET A 1 220 ? -4.851 -4.154 20.399 1.00 91.25 220 MET A C 1
ATOM 1712 O O . MET A 1 220 ? -3.919 -4.777 20.902 1.00 91.25 220 MET A O 1
ATOM 1716 N N . GLU A 1 221 ? -5.026 -4.095 19.078 1.00 90.88 221 GLU A N 1
ATOM 1717 C CA . GLU A 1 221 ? -4.100 -4.732 18.132 1.00 90.88 221 GLU A CA 1
ATOM 1718 C C . GLU A 1 221 ? -2.666 -4.226 18.313 1.00 90.88 221 GLU A C 1
ATOM 1720 O O . GLU A 1 221 ? -1.729 -5.024 18.352 1.00 90.88 221 GLU A O 1
ATOM 1725 N N . GLY A 1 222 ? -2.490 -2.912 18.485 1.00 90.62 222 GLY A N 1
ATOM 1726 C CA . GLY A 1 222 ? -1.188 -2.313 18.772 1.00 90.62 222 GLY A CA 1
ATOM 1727 C C . GLY A 1 222 ? -0.577 -2.833 20.076 1.00 90.62 222 GLY A C 1
ATOM 1728 O O . GLY A 1 222 ? 0.612 -3.159 20.119 1.00 90.62 222 GLY A O 1
ATOM 1729 N N . ALA A 1 223 ? -1.390 -2.978 21.125 1.00 91.69 223 ALA A N 1
ATOM 1730 C CA . ALA A 1 223 ? -0.955 -3.557 22.390 1.00 91.69 223 ALA A CA 1
ATOM 1731 C C . ALA A 1 223 ? -0.544 -5.032 22.227 1.00 91.69 223 ALA A C 1
ATOM 1733 O O . ALA A 1 223 ? 0.543 -5.413 22.663 1.00 91.69 223 ALA A O 1
ATOM 1734 N N . ILE A 1 224 ? -1.359 -5.846 21.546 1.00 91.94 224 ILE A N 1
ATOM 1735 C CA . ILE A 1 224 ? -1.055 -7.253 21.242 1.00 91.94 224 ILE A CA 1
ATOM 1736 C C . ILE A 1 224 ? 0.247 -7.355 20.444 1.00 91.94 224 ILE A C 1
ATOM 1738 O O . ILE A 1 224 ? 1.112 -8.163 20.782 1.00 91.94 224 ILE A O 1
ATOM 1742 N N . ALA A 1 225 ? 0.425 -6.522 19.417 1.00 90.81 225 ALA A N 1
ATOM 1743 C CA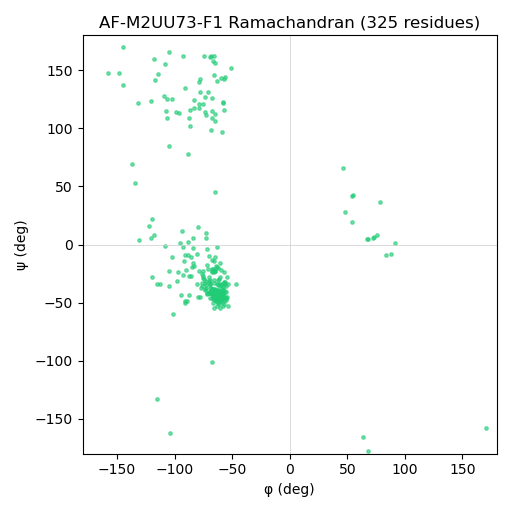 . ALA A 1 225 ? 1.640 -6.493 18.612 1.00 90.81 225 ALA A CA 1
ATOM 1744 C C . ALA A 1 225 ? 2.872 -6.162 19.470 1.00 90.81 225 ALA A C 1
ATOM 1746 O O . ALA A 1 225 ? 3.874 -6.879 19.402 1.00 90.81 225 ALA A O 1
ATOM 1747 N N . TYR A 1 226 ? 2.782 -5.145 20.332 1.00 92.12 226 TYR A N 1
ATOM 1748 C CA . TYR A 1 226 ? 3.852 -4.781 21.261 1.00 92.12 226 TYR A CA 1
ATOM 1749 C C . TYR A 1 226 ? 4.206 -5.935 22.205 1.00 92.12 226 TYR A C 1
ATOM 1751 O O . TYR A 1 226 ? 5.375 -6.302 22.327 1.00 92.12 226 TYR A O 1
ATOM 1759 N N . ASP A 1 227 ? 3.208 -6.549 22.842 1.00 92.75 227 ASP A N 1
ATOM 1760 C CA . ASP A 1 227 ? 3.427 -7.631 23.803 1.00 92.75 227 ASP A CA 1
ATOM 1761 C C . ASP A 1 227 ? 3.933 -8.913 23.127 1.00 92.75 227 ASP A C 1
ATOM 1763 O O . ASP A 1 227 ? 4.750 -9.644 23.690 1.00 92.75 227 ASP A O 1
ATOM 1767 N N . SER A 1 228 ? 3.543 -9.149 21.870 1.00 90.31 228 SER A N 1
ATOM 1768 C CA . SER A 1 228 ? 4.061 -10.257 21.067 1.00 90.31 228 SER A CA 1
ATOM 1769 C C . SER A 1 228 ? 5.573 -10.161 20.843 1.00 90.31 228 SER A C 1
ATOM 1771 O O . SER A 1 228 ? 6.231 -11.199 20.745 1.00 90.31 228 SER A O 1
ATOM 1773 N N . TYR A 1 229 ? 6.130 -8.947 20.812 1.00 90.81 229 TYR A N 1
ATOM 1774 C CA . TYR A 1 229 ? 7.563 -8.705 20.672 1.00 90.81 229 TYR A CA 1
ATOM 1775 C C . TYR A 1 229 ? 8.263 -8.615 22.034 1.00 90.81 229 TYR A C 1
ATOM 1777 O O . TYR A 1 229 ? 9.252 -9.305 22.266 1.00 90.81 229 TYR A O 1
ATOM 1785 N N . GLN A 1 230 ? 7.715 -7.823 22.958 1.00 94.19 230 GLN A N 1
ATOM 1786 C CA . GLN A 1 230 ? 8.344 -7.498 24.243 1.00 94.19 230 GLN A CA 1
ATOM 1787 C C . GLN A 1 230 ? 8.119 -8.546 25.339 1.00 94.19 230 GLN A C 1
ATOM 1789 O O . GLN A 1 230 ? 8.825 -8.524 26.344 1.00 94.19 230 GLN A O 1
ATOM 1794 N N . LYS A 1 231 ? 7.154 -9.457 25.160 1.00 90.69 231 LYS A N 1
ATOM 1795 C CA . LYS A 1 231 ? 6.833 -10.558 26.086 1.00 90.69 231 LYS A CA 1
ATOM 1796 C C . LYS A 1 231 ? 6.566 -10.088 27.523 1.00 90.69 231 LYS A C 1
ATOM 1798 O O . LYS A 1 231 ? 7.015 -10.709 28.481 1.00 90.69 231 LYS A O 1
ATOM 1803 N N . THR A 1 232 ? 5.840 -8.985 27.683 1.00 89.88 232 THR A N 1
ATOM 1804 C CA . THR A 1 232 ? 5.541 -8.402 29.000 1.00 89.88 232 THR A CA 1
ATOM 1805 C C . THR A 1 232 ? 4.408 -9.122 29.735 1.00 89.88 232 THR A C 1
ATOM 1807 O O . THR A 1 232 ? 4.330 -9.017 30.956 1.00 89.88 232 THR A O 1
ATOM 1810 N N . GLY A 1 233 ? 3.525 -9.822 29.010 1.00 85.94 233 GLY A N 1
ATOM 1811 C CA . GLY A 1 233 ? 2.377 -10.551 29.561 1.00 85.94 233 GLY A CA 1
ATOM 1812 C C . GLY A 1 233 ? 1.239 -9.651 30.053 1.00 85.94 233 GLY A C 1
ATOM 1813 O O . GLY A 1 233 ? 0.274 -10.140 30.632 1.00 85.94 233 GLY A O 1
ATOM 1814 N N . ARG A 1 234 ? 1.336 -8.333 29.842 1.00 85.12 234 ARG A N 1
ATOM 1815 C CA . ARG A 1 234 ? 0.368 -7.347 30.348 1.00 85.12 234 ARG A CA 1
ATOM 1816 C C . ARG A 1 234 ? -0.941 -7.354 29.571 1.00 85.12 234 ARG A C 1
ATOM 1818 O O . ARG A 1 234 ? -1.979 -7.012 30.128 1.00 85.12 234 ARG A O 1
ATOM 1825 N N . VAL A 1 235 ? -0.888 -7.706 28.287 1.00 87.75 235 VAL A N 1
ATOM 1826 C CA . VAL A 1 235 ? -2.048 -7.594 27.399 1.00 87.75 235 VAL A CA 1
ATOM 1827 C C . VAL A 1 235 ? -3.037 -8.722 27.641 1.00 87.75 235 VAL A C 1
ATOM 1829 O O . VAL A 1 235 ? -4.231 -8.456 27.664 1.00 87.75 235 VAL A O 1
ATOM 1832 N N . ALA A 1 236 ? -2.563 -9.940 27.916 1.00 82.88 236 ALA A N 1
ATOM 1833 C CA . ALA A 1 236 ? -3.435 -11.064 28.262 1.00 82.88 236 ALA A CA 1
ATOM 1834 C C . ALA A 1 236 ? -4.342 -10.730 29.461 1.00 82.88 236 ALA A C 1
ATOM 1836 O O . ALA A 1 236 ? -5.555 -10.891 29.385 1.00 82.88 236 ALA A O 1
ATOM 1837 N N . THR A 1 237 ? -3.773 -10.147 30.521 1.00 80.44 237 THR A N 1
ATOM 1838 C CA . THR A 1 237 ? -4.530 -9.722 31.708 1.00 80.44 237 THR A CA 1
ATOM 1839 C C . THR A 1 237 ? -5.553 -8.625 31.407 1.00 80.44 237 THR A C 1
ATOM 1841 O O . THR A 1 237 ? -6.604 -8.579 32.039 1.00 80.44 237 THR A O 1
ATOM 1844 N N . LEU A 1 238 ? -5.250 -7.722 30.467 1.00 79.50 238 LEU A N 1
ATOM 1845 C CA . LEU A 1 238 ? -6.171 -6.657 30.064 1.00 79.50 238 LEU A CA 1
ATOM 1846 C C . LEU A 1 238 ? -7.347 -7.213 29.248 1.00 79.50 238 LEU A C 1
ATOM 1848 O O . LEU A 1 238 ? -8.484 -6.798 29.466 1.00 79.50 238 LEU A O 1
ATOM 1852 N N . LEU A 1 239 ? -7.063 -8.136 28.322 1.00 84.69 239 LEU A N 1
ATOM 1853 C CA . LEU A 1 239 ? -8.050 -8.745 27.430 1.00 84.69 239 LEU A CA 1
ATOM 1854 C C . LEU A 1 239 ? -9.051 -9.612 28.194 1.00 84.69 239 LEU A C 1
ATOM 1856 O O . LEU A 1 239 ? -10.247 -9.376 28.070 1.00 84.69 239 LEU A O 1
ATOM 1860 N N . ASP A 1 240 ? -8.570 -10.527 29.041 1.00 79.44 240 ASP A N 1
ATOM 1861 C CA . ASP A 1 240 ? -9.407 -11.486 29.785 1.00 79.44 240 ASP A CA 1
ATOM 1862 C C . ASP A 1 240 ? -10.212 -10.842 30.940 1.00 79.44 240 ASP A C 1
ATOM 1864 O O . ASP A 1 240 ? -10.858 -11.530 31.734 1.00 79.44 240 ASP A O 1
ATOM 1868 N N . GLY A 1 241 ? -10.162 -9.513 31.064 1.00 83.44 241 GLY A N 1
ATOM 1869 C CA . GLY A 1 241 ? -10.805 -8.739 32.120 1.00 83.44 241 GLY A CA 1
ATOM 1870 C C . GLY A 1 241 ? -11.898 -7.804 31.606 1.00 83.44 241 GLY A C 1
ATOM 1871 O O . GLY A 1 241 ? -12.785 -8.176 30.837 1.00 83.44 241 GLY A O 1
ATOM 1872 N N . ASP A 1 242 ? -11.845 -6.559 32.071 1.00 85.19 242 ASP A N 1
ATOM 1873 C CA . ASP A 1 242 ? -12.894 -5.569 31.819 1.00 85.19 242 ASP A CA 1
ATOM 1874 C C . ASP A 1 242 ? -12.935 -5.092 30.361 1.00 85.19 242 ASP A C 1
ATOM 1876 O O . ASP A 1 242 ? -13.972 -4.615 29.910 1.00 85.19 242 ASP A O 1
ATOM 1880 N N . TYR A 1 243 ? -11.842 -5.247 29.601 1.00 89.81 243 TYR A N 1
ATOM 1881 C CA . TYR A 1 243 ? -11.808 -4.834 28.199 1.00 89.81 243 TYR A CA 1
ATOM 1882 C C . TYR A 1 243 ? -12.761 -5.676 27.346 1.00 89.81 243 TYR A C 1
ATOM 1884 O O . TYR A 1 243 ? -13.652 -5.128 26.698 1.00 89.81 243 TYR A O 1
ATOM 1892 N N . GLN A 1 244 ? -12.626 -7.007 27.380 1.00 90.50 244 GLN A N 1
ATOM 1893 C CA . GLN A 1 244 ? -13.534 -7.891 26.649 1.00 90.50 244 GLN A CA 1
ATOM 1894 C C . GLN A 1 244 ? -14.969 -7.768 27.166 1.00 90.50 244 GLN A C 1
ATOM 1896 O O . GLN A 1 244 ? -15.896 -7.673 26.361 1.00 90.50 244 GLN A O 1
ATOM 1901 N N . ARG A 1 245 ? -15.150 -7.705 28.492 1.00 90.44 245 ARG A N 1
ATOM 1902 C CA . ARG A 1 245 ? -16.476 -7.541 29.098 1.00 90.44 245 ARG A CA 1
ATOM 1903 C C . ARG A 1 245 ? -17.160 -6.258 28.628 1.00 90.44 245 ARG A C 1
ATOM 1905 O O . ARG A 1 245 ? -18.321 -6.304 28.245 1.00 90.44 245 ARG A O 1
ATOM 1912 N N . GLY A 1 246 ? -16.433 -5.144 28.559 1.00 90.88 246 GLY A N 1
ATOM 1913 C CA . GLY A 1 246 ? -16.955 -3.887 28.026 1.00 90.88 246 GLY A CA 1
ATOM 1914 C C . GLY A 1 246 ? -17.444 -4.023 26.583 1.00 90.88 246 GLY A C 1
ATOM 1915 O O . GLY A 1 246 ? -18.503 -3.510 26.239 1.00 90.88 246 GLY A O 1
ATOM 1916 N N . PHE A 1 247 ? -16.743 -4.771 25.728 1.00 90.75 247 PHE A N 1
ATOM 1917 C CA . PHE A 1 247 ? -17.239 -5.015 24.371 1.00 90.75 247 PHE A CA 1
ATOM 1918 C C . PHE A 1 247 ? -18.497 -5.886 24.334 1.00 90.75 247 PHE A C 1
ATOM 1920 O O . PHE A 1 247 ? -19.388 -5.628 23.525 1.00 90.75 247 PHE A O 1
ATOM 1927 N N . GLU A 1 248 ? -18.584 -6.899 25.192 1.00 90.25 248 GLU A N 1
ATOM 1928 C CA . GLU A 1 248 ? -19.722 -7.821 25.253 1.00 90.25 248 GLU A CA 1
ATOM 1929 C C . GLU A 1 248 ? -20.974 -7.203 25.881 1.00 90.25 248 GLU A C 1
ATOM 1931 O O . GLU A 1 248 ? -22.074 -7.472 25.405 1.00 90.25 248 GLU A O 1
ATOM 1936 N N . GLU A 1 249 ? -20.812 -6.387 26.921 1.00 90.31 249 GLU A N 1
ATOM 1937 C CA . GLU A 1 249 ? -21.914 -5.803 27.693 1.00 90.31 249 GLU A CA 1
ATOM 1938 C C . GLU A 1 249 ? -22.292 -4.408 27.190 1.00 90.31 249 GLU A C 1
ATOM 1940 O O . GLU A 1 249 ? -23.474 -4.102 27.048 1.00 90.31 249 GLU A O 1
ATOM 1945 N N . ASP A 1 250 ? -21.296 -3.565 26.896 1.00 88.56 250 ASP A N 1
ATOM 1946 C CA . ASP A 1 250 ? -21.512 -2.141 26.639 1.00 88.56 250 ASP A CA 1
ATOM 1947 C C . ASP A 1 250 ? -21.428 -1.730 25.166 1.00 88.56 250 ASP A C 1
ATOM 1949 O O . ASP A 1 250 ? -21.973 -0.683 24.799 1.00 88.56 250 ASP A O 1
ATOM 1953 N N . PHE A 1 251 ? -20.748 -2.514 24.326 1.00 90.12 251 PHE A N 1
ATOM 1954 C CA . PHE A 1 251 ? -20.596 -2.230 22.894 1.00 90.12 251 PHE A CA 1
ATOM 1955 C C . PHE A 1 251 ? -21.172 -3.319 21.990 1.00 90.12 251 PHE A C 1
ATOM 1957 O O . PHE A 1 251 ? -20.801 -3.405 20.821 1.00 90.12 251 PHE A O 1
ATOM 1964 N N . THR A 1 252 ? -22.097 -4.124 22.505 1.00 89.38 252 THR A N 1
ATOM 1965 C CA . THR A 1 252 ? -22.853 -5.099 21.718 1.00 89.38 252 THR A CA 1
ATOM 1966 C C . THR A 1 252 ? -24.341 -4.787 21.827 1.00 89.38 252 THR A C 1
ATOM 1968 O O . THR A 1 252 ? -24.885 -4.754 22.929 1.00 89.38 252 THR A O 1
ATOM 1971 N N . ASP A 1 253 ? -25.004 -4.575 20.692 1.00 85.88 253 ASP A N 1
ATOM 1972 C CA . ASP A 1 253 ? -26.460 -4.427 20.652 1.00 85.88 253 ASP A CA 1
ATOM 1973 C C . ASP A 1 253 ? -27.164 -5.791 20.831 1.00 85.88 253 ASP A C 1
ATOM 1975 O O . ASP A 1 253 ? -26.550 -6.844 20.636 1.00 85.88 253 ASP A O 1
ATOM 1979 N N . PRO A 1 254 ? -28.467 -5.830 21.181 1.00 84.38 254 PRO A N 1
ATOM 1980 C CA . PRO A 1 254 ? -29.197 -7.086 21.398 1.00 84.38 254 PRO A CA 1
ATOM 1981 C C . PRO A 1 254 ? -29.244 -8.031 20.185 1.00 84.38 254 PRO A C 1
ATOM 1983 O O . PRO A 1 254 ? -29.461 -9.231 20.347 1.00 84.38 254 PRO A O 1
ATOM 1986 N N . ASP A 1 255 ? -29.056 -7.504 18.974 1.00 83.31 255 ASP A N 1
ATOM 1987 C CA . ASP A 1 255 ? -28.941 -8.281 17.735 1.00 83.31 255 ASP A CA 1
ATOM 1988 C C . ASP A 1 255 ? -27.537 -8.881 17.518 1.00 83.31 255 ASP A C 1
ATOM 1990 O O . ASP A 1 255 ? -27.336 -9.715 16.631 1.00 83.31 255 ASP A O 1
ATOM 1994 N N . GLY A 1 256 ? -26.576 -8.500 18.361 1.00 85.75 256 GLY A N 1
ATOM 1995 C CA . GLY A 1 256 ? -25.187 -8.935 18.345 1.00 85.75 256 GLY A CA 1
ATOM 1996 C C . GLY A 1 256 ? -24.248 -8.056 17.514 1.00 85.75 256 GLY A C 1
ATOM 1997 O O . GLY A 1 256 ? -23.059 -8.396 17.436 1.00 85.75 256 GLY A O 1
ATOM 1998 N N . SER A 1 257 ? -24.756 -6.978 16.902 1.00 85.62 257 SER A N 1
ATOM 1999 C CA . SER A 1 257 ? -23.960 -5.971 16.187 1.00 85.62 257 SER A CA 1
ATOM 2000 C C . SER A 1 257 ? -23.093 -5.156 17.154 1.00 85.62 257 SER A C 1
ATOM 2002 O O . SER A 1 257 ? -23.292 -5.196 18.374 1.00 85.62 257 SER A O 1
ATOM 2004 N N . ILE A 1 258 ? -22.075 -4.467 16.631 1.00 88.06 258 ILE A N 1
ATOM 2005 C CA . ILE A 1 258 ? -21.192 -3.636 17.453 1.00 88.06 258 ILE A CA 1
ATOM 2006 C C . ILE A 1 258 ? -21.699 -2.195 17.537 1.00 88.06 258 ILE A C 1
ATOM 2008 O O . ILE A 1 258 ? -21.993 -1.549 16.531 1.00 88.06 258 ILE A O 1
ATOM 2012 N N . VAL A 1 259 ? -21.695 -1.635 18.744 1.00 89.25 259 VAL A N 1
ATOM 2013 C CA . VAL A 1 259 ? -21.993 -0.216 18.949 1.00 89.25 259 VAL A CA 1
ATOM 2014 C C . VAL A 1 259 ? -20.771 0.610 18.504 1.00 89.25 259 VAL A C 1
ATOM 2016 O O . VAL A 1 259 ? -19.673 0.425 19.037 1.00 89.25 259 VAL A O 1
ATOM 2019 N N . PRO A 1 260 ? -20.893 1.537 17.535 1.00 84.75 260 PRO A N 1
ATOM 2020 C CA . PRO A 1 260 ? -19.747 2.271 16.985 1.00 84.75 260 PRO A CA 1
ATOM 2021 C C . PRO A 1 260 ? -19.194 3.325 17.949 1.00 84.75 260 PRO A C 1
ATOM 2023 O O . PRO A 1 260 ? -17.982 3.544 18.023 1.00 84.75 260 PRO A O 1
ATOM 2026 N N . LEU A 1 261 ? -20.083 3.992 18.684 1.00 86.25 261 LEU A N 1
ATOM 2027 C CA . LEU A 1 261 ? -19.729 5.011 19.659 1.00 86.25 261 LEU A CA 1
ATOM 2028 C C . LEU A 1 261 ? -20.714 5.037 20.817 1.00 86.25 261 LEU A C 1
ATOM 2030 O O . LEU A 1 261 ? -21.914 4.807 20.642 1.00 86.25 261 LEU A O 1
ATOM 2034 N N . ARG A 1 262 ? -20.193 5.367 21.995 1.00 86.50 262 ARG A N 1
ATOM 2035 C CA . ARG A 1 262 ? -20.973 5.512 23.221 1.00 86.50 262 ARG A CA 1
ATOM 2036 C C . ARG A 1 262 ? -20.411 6.635 24.079 1.00 86.50 262 ARG A C 1
ATOM 2038 O O . ARG A 1 262 ? -19.197 6.773 24.199 1.00 86.50 262 ARG A O 1
ATOM 2045 N N . SER A 1 263 ? -21.274 7.461 24.659 1.00 86.25 263 SER A N 1
ATOM 2046 C CA . SER A 1 263 ? -20.848 8.471 25.630 1.00 86.25 263 SER A CA 1
ATOM 2047 C C . SER A 1 263 ? -20.490 7.792 26.948 1.00 86.25 263 SER A C 1
ATOM 2049 O O . SER A 1 263 ? -21.317 7.083 27.517 1.00 86.25 263 SER A O 1
ATOM 2051 N N . ALA A 1 264 ? -19.293 8.057 27.473 1.00 82.62 264 ALA A N 1
ATOM 2052 C CA . ALA A 1 264 ? -18.876 7.537 28.774 1.00 82.62 264 ALA A CA 1
ATOM 2053 C C . ALA A 1 264 ? -19.679 8.127 29.947 1.00 82.62 264 ALA A C 1
ATOM 2055 O O . ALA A 1 264 ? -19.689 7.557 31.031 1.00 82.62 264 ALA A O 1
ATOM 2056 N N . ILE A 1 265 ? -20.312 9.290 29.754 1.00 82.19 265 ILE A N 1
ATOM 2057 C CA . ILE A 1 265 ? -21.033 10.003 30.817 1.00 82.19 265 ILE A CA 1
ATOM 2058 C C . ILE A 1 265 ? -22.489 9.548 30.876 1.00 82.19 265 ILE A C 1
ATOM 2060 O O . ILE A 1 265 ? -23.006 9.260 31.950 1.00 82.19 265 ILE A O 1
ATOM 2064 N N . THR A 1 266 ? -23.168 9.511 29.728 1.00 83.69 266 THR A N 1
ATOM 2065 C CA . THR A 1 266 ? -24.613 9.240 29.674 1.00 83.69 266 THR A CA 1
ATOM 2066 C C . THR A 1 266 ? -24.942 7.816 29.243 1.00 83.69 266 THR A C 1
ATOM 2068 O O . THR A 1 266 ? -26.104 7.424 29.289 1.00 83.69 266 THR A O 1
ATOM 2071 N N . GLY A 1 267 ? -23.956 7.050 28.765 1.00 84.44 267 GLY A N 1
ATOM 2072 C CA . GLY A 1 267 ? -24.181 5.749 28.138 1.00 84.44 267 GLY A CA 1
ATOM 2073 C C . GLY A 1 267 ? -24.925 5.836 26.802 1.00 84.44 267 GLY A C 1
ATOM 2074 O O . GLY A 1 267 ? -25.244 4.798 26.225 1.00 84.44 267 GLY A O 1
ATOM 2075 N N . PHE A 1 268 ? -25.204 7.043 26.302 1.00 84.81 268 PHE A N 1
ATOM 2076 C CA . PHE A 1 268 ? -25.932 7.258 25.059 1.00 84.81 268 PHE A CA 1
ATOM 2077 C C . PHE A 1 268 ? -25.101 6.789 23.861 1.00 84.81 268 PHE A C 1
ATOM 2079 O O . PHE A 1 268 ? -23.958 7.220 23.685 1.00 84.81 268 PHE A O 1
ATOM 2086 N N . SER A 1 269 ? -25.685 5.927 23.035 1.00 83.69 269 SER A N 1
ATOM 2087 C CA . SER A 1 269 ? -25.196 5.554 21.707 1.00 83.69 269 SER A CA 1
ATOM 2088 C C . SER A 1 269 ? -26.107 6.170 20.645 1.00 83.69 269 SER A C 1
ATOM 2090 O O . SER A 1 269 ? -27.266 6.475 20.921 1.00 83.69 269 SER A O 1
ATOM 2092 N N . ILE A 1 270 ? -25.590 6.389 19.433 1.00 75.69 270 ILE A N 1
ATOM 2093 C CA . ILE A 1 270 ? -26.404 6.870 18.307 1.00 75.69 270 ILE A CA 1
ATOM 2094 C C . ILE A 1 270 ? -27.004 5.644 17.603 1.00 75.69 270 ILE A C 1
ATOM 2096 O O . ILE A 1 270 ? -26.254 4.917 16.941 1.00 75.69 270 ILE A O 1
ATOM 2100 N N . PRO A 1 271 ? -28.325 5.399 17.712 1.00 66.69 271 PRO A N 1
ATOM 2101 C CA . PRO A 1 271 ? -28.950 4.238 17.087 1.00 66.69 271 PRO A CA 1
ATOM 2102 C C . PRO A 1 271 ? -28.829 4.309 15.562 1.00 66.69 271 PRO A C 1
ATOM 2104 O O . PRO A 1 271 ? -28.969 5.382 14.974 1.00 66.69 271 PRO A O 1
ATOM 2107 N N . GLY A 1 272 ? -28.572 3.172 14.914 1.00 61.47 272 GLY A N 1
ATOM 2108 C CA . GLY A 1 272 ? -28.473 3.091 13.451 1.00 61.47 272 GLY A CA 1
ATOM 2109 C C . GLY A 1 272 ? -27.207 3.709 12.847 1.00 61.47 272 GLY A C 1
ATOM 2110 O O . GLY A 1 272 ? -27.087 3.776 11.627 1.00 61.47 272 GLY A O 1
ATOM 2111 N N . LEU A 1 273 ? -26.251 4.152 13.674 1.00 67.25 273 LEU A N 1
ATOM 2112 C CA . LEU A 1 273 ? -24.912 4.509 13.198 1.00 67.25 273 LEU A CA 1
ATOM 2113 C C . LEU A 1 273 ? -24.059 3.261 12.915 1.00 67.25 273 LEU A C 1
ATOM 2115 O O . LEU A 1 273 ? -23.130 3.321 12.108 1.00 67.25 273 LEU A O 1
ATOM 2119 N N . ALA A 1 274 ? -24.373 2.140 13.573 1.00 61.94 274 ALA A N 1
ATOM 2120 C CA . ALA A 1 274 ? -23.791 0.841 13.273 1.00 61.94 274 ALA A CA 1
ATOM 2121 C C . ALA A 1 274 ? -24.226 0.428 11.860 1.00 61.94 274 ALA A C 1
ATOM 2123 O O . ALA A 1 274 ? -25.387 0.113 11.613 1.00 61.94 274 ALA A O 1
ATOM 2124 N N . GLY A 1 275 ? -23.296 0.504 10.913 1.00 69.44 275 GLY A N 1
ATOM 2125 C CA . GLY A 1 275 ? -23.446 -0.075 9.584 1.00 69.44 275 GLY A CA 1
ATOM 2126 C C . GLY A 1 275 ? -22.615 -1.344 9.477 1.00 69.44 275 GLY A C 1
ATOM 2127 O O . GLY A 1 275 ? -21.694 -1.567 10.263 1.00 69.44 275 GLY A O 1
ATOM 2128 N N . VAL A 1 276 ? -22.863 -2.144 8.446 1.00 74.06 276 VAL A N 1
ATOM 2129 C CA . VAL A 1 276 ? -22.134 -3.409 8.263 1.00 74.06 276 VAL A CA 1
ATOM 2130 C C . VAL A 1 276 ? -20.647 -3.210 7.990 1.00 74.06 276 VAL A C 1
ATOM 2132 O O . VAL A 1 276 ? -19.843 -4.081 8.305 1.00 74.06 276 VAL A O 1
ATOM 2135 N N . LEU A 1 277 ? -20.242 -2.042 7.488 1.00 72.75 277 LEU A N 1
ATOM 2136 C CA . LEU A 1 277 ? -18.825 -1.676 7.442 1.00 72.75 277 LEU A CA 1
ATOM 2137 C C . LEU A 1 277 ? -18.196 -1.603 8.844 1.00 72.75 277 LEU A C 1
ATOM 2139 O O . LEU A 1 277 ? -17.044 -1.997 9.013 1.00 72.75 277 LEU A O 1
ATOM 2143 N N . GLY A 1 278 ? -18.952 -1.151 9.847 1.00 79.25 278 GLY A N 1
ATOM 2144 C CA . GLY A 1 278 ? -18.530 -1.129 11.247 1.00 79.25 278 GLY A CA 1
ATOM 2145 C C . GLY A 1 278 ? -18.391 -2.534 11.830 1.00 79.25 278 GLY A C 1
ATOM 2146 O O . GLY A 1 278 ? -17.357 -2.835 12.426 1.00 79.25 278 GLY A O 1
ATOM 2147 N N . ASP A 1 279 ? -19.373 -3.409 11.597 1.00 85.38 279 ASP A N 1
ATOM 2148 C CA . ASP A 1 279 ? -19.331 -4.806 12.054 1.00 85.38 279 ASP A CA 1
ATOM 2149 C C . ASP A 1 279 ? -18.208 -5.597 11.375 1.00 85.38 279 ASP A C 1
ATOM 2151 O O . ASP A 1 279 ? -17.421 -6.264 12.045 1.00 85.38 279 ASP A O 1
ATOM 2155 N N . ALA A 1 280 ? -18.094 -5.504 10.048 1.00 86.12 280 ALA A N 1
ATOM 2156 C CA . ALA A 1 280 ? -17.085 -6.223 9.278 1.00 86.12 280 ALA A CA 1
ATOM 2157 C C . ALA A 1 280 ? -15.668 -5.720 9.585 1.00 86.12 280 ALA A C 1
ATOM 2159 O O . ALA A 1 280 ? -14.754 -6.529 9.756 1.00 86.12 280 ALA A O 1
ATOM 2160 N N . GLY A 1 281 ? -15.484 -4.399 9.703 1.00 86.56 281 GLY A N 1
ATOM 2161 C CA . GLY A 1 281 ? -14.212 -3.808 10.116 1.00 86.56 281 GLY A CA 1
ATOM 2162 C C . GLY A 1 281 ? -13.827 -4.234 11.532 1.00 86.56 281 GLY A C 1
ATOM 2163 O O . GLY A 1 281 ? -12.718 -4.709 11.767 1.00 86.56 281 GLY A O 1
ATOM 2164 N N . SER A 1 282 ? -14.772 -4.171 12.471 1.00 89.56 282 SER A N 1
ATOM 2165 C CA . SER A 1 282 ? -14.541 -4.603 13.854 1.00 89.56 282 SER A CA 1
ATOM 2166 C C . SER A 1 282 ? -14.291 -6.106 13.960 1.00 89.56 282 SER A C 1
ATOM 2168 O O . SER A 1 282 ? -13.474 -6.528 14.771 1.00 89.56 282 SER A O 1
ATOM 2170 N N . ALA A 1 283 ? -14.913 -6.929 13.111 1.00 92.06 283 ALA A N 1
ATOM 2171 C CA . ALA A 1 283 ? -14.609 -8.355 13.032 1.00 92.06 283 ALA A CA 1
ATOM 2172 C C . ALA A 1 283 ? -13.134 -8.601 12.687 1.00 92.06 283 ALA A C 1
ATOM 2174 O O . ALA A 1 283 ? -12.508 -9.501 13.251 1.00 92.06 283 ALA A O 1
ATOM 2175 N N . LEU A 1 284 ? -12.575 -7.783 11.791 1.00 89.69 284 LEU A N 1
ATOM 2176 C CA . LEU A 1 284 ? -11.174 -7.862 11.395 1.00 89.69 284 LEU A CA 1
ATOM 2177 C C . LEU A 1 284 ? -10.260 -7.482 12.567 1.00 89.69 284 LEU A C 1
ATOM 2179 O O . LEU A 1 284 ? -9.370 -8.262 12.912 1.00 89.69 284 LEU A O 1
ATOM 2183 N N . HIS A 1 285 ? -10.560 -6.378 13.256 1.00 90.56 285 HIS A N 1
ATOM 2184 C CA . HIS A 1 285 ? -9.734 -5.893 14.367 1.00 90.56 285 HIS A CA 1
ATOM 2185 C C . HIS A 1 285 ? -9.840 -6.732 15.652 1.00 90.56 285 HIS A C 1
ATOM 2187 O O . HIS A 1 285 ? -8.873 -6.898 16.395 1.00 90.56 285 HIS A O 1
ATOM 2193 N N . CYS A 1 286 ? -11.001 -7.334 15.916 1.00 89.06 286 CYS A N 1
ATOM 2194 C CA . CYS A 1 286 ? -11.191 -8.237 17.052 1.00 89.06 286 CYS A CA 1
ATOM 2195 C C . CYS A 1 286 ? -10.485 -9.586 16.869 1.00 89.06 286 CYS A C 1
ATOM 2197 O O . CYS A 1 286 ? -10.327 -10.322 17.842 1.00 89.06 286 CYS A O 1
ATOM 2199 N N . SER A 1 287 ? -10.098 -9.956 15.644 1.00 91.00 287 SER A N 1
ATOM 2200 C CA . SER A 1 287 ? -9.709 -11.333 15.314 1.00 91.00 287 SER A CA 1
ATOM 2201 C C . SER A 1 287 ? -8.509 -11.854 16.111 1.00 91.00 287 SER A C 1
ATOM 2203 O O . SER A 1 287 ? -8.480 -13.035 16.461 1.00 91.00 287 SER A O 1
ATOM 2205 N N . ALA A 1 288 ? -7.554 -10.977 16.433 1.00 88.31 288 ALA A N 1
ATOM 2206 C CA . ALA A 1 288 ? -6.343 -11.337 17.163 1.00 88.31 288 ALA A CA 1
ATOM 2207 C C . ALA A 1 288 ? -6.549 -11.450 18.684 1.00 88.31 288 ALA A C 1
ATOM 2209 O O . ALA A 1 288 ? -5.890 -12.274 19.314 1.00 88.31 288 ALA A O 1
ATOM 2210 N N . GLY A 1 289 ? -7.427 -10.628 19.273 1.00 88.56 289 GLY A N 1
ATOM 2211 C CA . GLY A 1 289 ? -7.608 -10.545 20.730 1.00 88.56 289 GLY A CA 1
ATOM 2212 C C . GLY A 1 289 ? -8.871 -11.225 21.255 1.00 88.56 289 GLY A C 1
ATOM 2213 O O . GLY A 1 289 ? -8.849 -11.818 22.324 1.00 88.56 289 GLY A O 1
ATOM 2214 N N . MET A 1 290 ? -9.968 -11.165 20.500 1.00 92.19 290 MET A N 1
ATOM 2215 C CA . MET A 1 290 ? -11.305 -11.608 20.916 1.00 92.19 290 MET A CA 1
ATOM 2216 C C . MET A 1 290 ? -11.985 -12.382 19.769 1.00 92.19 290 MET A C 1
ATOM 2218 O O . MET A 1 290 ? -12.941 -11.902 19.142 1.00 92.19 290 MET A O 1
ATOM 2222 N N . PRO A 1 291 ? -11.495 -13.592 19.435 1.00 92.06 291 PRO A N 1
ATOM 2223 C CA . PRO A 1 291 ? -11.892 -14.303 18.220 1.00 92.06 291 PRO A CA 1
ATOM 2224 C C . PRO A 1 291 ? -13.366 -14.735 18.200 1.00 92.06 291 PRO A C 1
ATOM 2226 O O . PRO A 1 291 ? -13.936 -14.949 17.131 1.00 92.06 291 PRO A O 1
ATOM 2229 N N . HIS A 1 292 ? -14.015 -14.890 19.354 1.00 90.94 292 HIS A N 1
ATOM 2230 C CA . HIS A 1 292 ? -15.449 -15.187 19.444 1.00 90.94 292 HIS A CA 1
ATOM 2231 C C . HIS A 1 292 ? -16.316 -13.988 19.044 1.00 90.94 292 HIS A C 1
ATOM 2233 O O . HIS A 1 292 ? -17.258 -14.178 18.275 1.00 90.94 292 HIS A O 1
ATOM 2239 N N . ILE A 1 293 ? -15.958 -12.770 19.470 1.00 91.75 293 ILE A N 1
ATOM 2240 C CA . ILE A 1 293 ? -16.616 -11.528 19.032 1.00 91.75 293 ILE A CA 1
ATOM 2241 C C . ILE A 1 293 ? -16.410 -11.348 17.527 1.00 91.75 293 ILE A C 1
ATOM 2243 O O . ILE A 1 293 ? -17.374 -11.132 16.793 1.00 91.75 293 ILE A O 1
ATOM 2247 N N . ALA A 1 294 ? -15.177 -11.537 17.045 1.00 93.38 294 ALA A N 1
ATOM 2248 C CA . ALA A 1 294 ? -14.854 -11.451 15.622 1.00 93.38 294 ALA A CA 1
ATOM 2249 C C . ALA A 1 294 ? -15.716 -12.390 14.763 1.00 93.38 294 ALA A C 1
ATOM 2251 O O . ALA A 1 294 ? -16.306 -11.971 13.767 1.00 93.38 294 ALA A O 1
ATOM 2252 N N . ARG A 1 295 ? -15.844 -13.663 15.169 1.00 93.62 295 ARG A N 1
ATOM 2253 C CA . ARG A 1 295 ? -16.690 -14.639 14.466 1.00 93.62 295 ARG A CA 1
ATOM 2254 C C . ARG A 1 295 ? -18.157 -14.219 14.449 1.00 93.62 295 ARG A C 1
ATOM 2256 O O . ARG A 1 295 ? -18.782 -14.317 13.397 1.00 93.62 295 ARG A O 1
ATOM 2263 N N . ARG A 1 296 ? -18.703 -13.746 15.575 1.00 92.00 296 ARG A N 1
ATOM 2264 C CA . ARG A 1 296 ? -20.093 -13.264 15.658 1.00 92.00 296 ARG A CA 1
ATOM 2265 C C . ARG A 1 296 ? -20.338 -12.132 14.662 1.00 92.00 296 ARG A C 1
ATOM 2267 O O . ARG A 1 296 ? -21.232 -12.251 13.829 1.00 92.00 296 ARG A O 1
ATOM 2274 N N . LEU A 1 297 ? -19.504 -11.093 14.703 1.00 91.25 297 LEU A N 1
ATOM 2275 C CA . LEU A 1 297 ? -19.623 -9.924 13.827 1.00 91.25 297 LEU A CA 1
ATOM 2276 C C . LEU A 1 297 ? -19.476 -10.295 12.347 1.00 91.25 297 LEU A C 1
ATOM 2278 O O . LEU A 1 297 ? -20.249 -9.831 11.511 1.00 91.25 297 LEU A O 1
ATOM 2282 N N . TRP A 1 298 ? -18.549 -11.199 12.017 1.00 91.50 298 TRP A N 1
ATOM 2283 C CA . TRP A 1 298 ? -18.400 -11.716 10.657 1.00 91.50 298 TRP A CA 1
ATOM 2284 C C . TRP A 1 298 ? -19.641 -12.481 10.181 1.00 91.50 298 TRP A C 1
ATOM 2286 O O . TRP A 1 298 ? -20.107 -12.288 9.055 1.00 91.50 298 TRP A O 1
ATOM 2296 N N . HIS A 1 299 ? -20.196 -13.352 11.028 1.00 90.06 299 HIS A N 1
ATOM 2297 C CA . HIS A 1 299 ? -21.400 -14.107 10.694 1.00 90.06 299 HIS A CA 1
ATOM 2298 C C . HIS A 1 299 ? -22.613 -13.197 10.498 1.00 90.06 299 HIS A C 1
ATOM 2300 O O . HIS A 1 299 ? -23.340 -13.394 9.522 1.00 90.06 299 HIS A O 1
ATOM 2306 N N . LEU A 1 300 ? -22.787 -12.196 11.366 1.00 87.50 300 LEU A N 1
ATOM 2307 C CA . LEU A 1 300 ? -23.833 -11.182 11.245 1.00 87.50 300 LEU A CA 1
ATOM 2308 C C . LEU A 1 300 ? -23.680 -10.392 9.948 1.00 87.50 300 LEU A C 1
ATOM 2310 O O . LEU A 1 300 ? -24.593 -10.416 9.129 1.00 87.50 300 LEU A O 1
ATOM 2314 N N . SER A 1 301 ? -22.501 -9.812 9.705 1.00 85.75 301 SER A N 1
ATOM 2315 C CA . SER A 1 301 ? -22.194 -9.036 8.493 1.00 85.75 301 SER A CA 1
ATOM 2316 C C . SER A 1 301 ? -22.479 -9.826 7.215 1.00 85.75 301 SER A C 1
ATOM 2318 O O . SER A 1 301 ? -23.100 -9.335 6.273 1.00 85.75 301 SER A O 1
ATOM 2320 N N . ARG A 1 302 ? -22.055 -11.095 7.174 1.00 85.25 302 ARG A N 1
ATOM 2321 C CA . ARG A 1 302 ? -22.273 -11.959 6.011 1.00 85.25 302 ARG A CA 1
ATOM 2322 C C . ARG A 1 302 ? -23.756 -12.261 5.791 1.00 85.25 302 ARG A C 1
ATOM 2324 O O . ARG A 1 302 ? -24.188 -12.334 4.645 1.00 85.25 302 ARG A O 1
ATOM 2331 N N . ALA A 1 303 ? -24.519 -12.481 6.860 1.00 84.62 303 ALA A N 1
ATOM 2332 C CA . ALA A 1 303 ? -25.940 -12.806 6.770 1.00 84.62 303 ALA A CA 1
ATOM 2333 C C . ALA A 1 303 ? -26.794 -11.582 6.398 1.00 84.62 303 ALA A C 1
ATOM 2335 O O . ALA A 1 303 ? -27.724 -11.689 5.593 1.00 84.62 303 ALA A O 1
ATOM 2336 N N . SER A 1 304 ? -26.468 -10.413 6.946 1.00 76.19 304 SER A N 1
ATOM 2337 C CA . SER A 1 304 ? -27.269 -9.201 6.786 1.00 76.19 304 SER A CA 1
ATOM 2338 C C . SER A 1 304 ? -27.108 -8.553 5.412 1.00 76.19 304 SER A C 1
ATOM 2340 O O . SER A 1 304 ? -28.098 -8.053 4.883 1.00 76.19 304 SER A O 1
ATOM 2342 N N . VAL A 1 305 ? -25.923 -8.629 4.795 1.00 75.00 305 VAL A N 1
ATOM 2343 C CA . VAL A 1 305 ? -25.562 -7.757 3.658 1.00 75.00 305 VAL A CA 1
ATOM 2344 C C . VAL A 1 305 ? -25.250 -8.465 2.357 1.00 75.00 305 VAL A C 1
ATOM 2346 O O . VAL A 1 305 ? -25.464 -7.895 1.289 1.00 75.00 305 VAL A O 1
ATOM 2349 N N . VAL A 1 306 ? -24.763 -9.702 2.410 1.00 77.62 306 VAL A N 1
ATOM 2350 C CA . VAL A 1 306 ? -24.387 -10.413 1.190 1.00 77.62 306 VAL A CA 1
ATOM 2351 C C . VAL A 1 306 ? -25.648 -10.961 0.521 1.00 77.62 306 VAL A C 1
ATOM 2353 O O . VAL A 1 306 ? -26.349 -11.814 1.073 1.00 77.62 306 VAL A O 1
ATOM 2356 N N . ARG A 1 307 ? -25.932 -10.487 -0.692 1.00 81.62 307 ARG A N 1
ATOM 2357 C CA . ARG A 1 307 ? -26.971 -11.015 -1.587 1.00 81.62 307 ARG A CA 1
ATOM 2358 C C . ARG A 1 307 ? -26.352 -11.527 -2.872 1.00 81.62 307 ARG A C 1
ATOM 2360 O O . ARG A 1 307 ? -25.237 -11.154 -3.218 1.00 81.62 307 ARG A O 1
ATOM 2367 N N . LYS A 1 308 ? -27.068 -12.396 -3.583 1.00 80.56 308 LYS A N 1
ATOM 2368 C CA . LYS A 1 308 ? -26.725 -12.766 -4.958 1.00 80.56 308 LYS A CA 1
ATOM 2369 C C . LYS A 1 308 ? -27.755 -12.166 -5.905 1.00 80.56 308 LYS A C 1
ATOM 2371 O O . LYS A 1 308 ? -28.945 -12.372 -5.708 1.00 80.56 308 LYS A O 1
ATOM 2376 N N . ASP A 1 309 ? -27.270 -11.451 -6.910 1.00 81.50 309 ASP A N 1
ATOM 2377 C CA . ASP A 1 309 ? -28.036 -11.020 -8.080 1.00 81.50 309 ASP A CA 1
ATOM 2378 C C . ASP A 1 309 ? -28.465 -12.244 -8.918 1.00 81.50 309 ASP A C 1
ATOM 2380 O O . ASP A 1 309 ? -27.870 -13.322 -8.814 1.00 81.50 309 ASP A O 1
ATOM 2384 N N . GLU A 1 310 ? -29.449 -12.072 -9.801 1.00 83.44 310 GLU A N 1
ATOM 2385 C CA . GLU A 1 310 ? -29.965 -13.079 -10.742 1.00 83.44 310 GLU A CA 1
ATOM 2386 C C . GLU A 1 310 ? -28.854 -13.689 -11.615 1.00 83.44 310 GLU A C 1
ATOM 2388 O O . GLU A 1 310 ? -28.918 -14.848 -12.018 1.00 83.44 310 GLU A O 1
ATOM 2393 N N . LYS A 1 311 ? -27.781 -12.926 -11.855 1.00 83.88 311 LYS A N 1
ATOM 2394 C CA . LYS A 1 311 ? -26.582 -13.357 -12.594 1.00 83.88 311 LYS A CA 1
ATOM 2395 C C . LYS A 1 311 ? -25.549 -14.100 -11.733 1.00 83.88 311 LYS A C 1
ATOM 2397 O O . LYS A 1 311 ? -24.441 -14.358 -12.196 1.00 83.88 311 LYS A O 1
ATOM 2402 N N . GLY A 1 312 ? -25.859 -14.389 -10.469 1.00 84.25 312 GLY A N 1
ATOM 2403 C CA . GLY A 1 312 ? -24.960 -15.052 -9.519 1.00 84.25 312 GLY A CA 1
ATOM 2404 C C . GLY A 1 312 ? -23.852 -14.162 -8.941 1.00 84.25 312 GLY A C 1
ATOM 2405 O O . GLY A 1 312 ? -22.970 -14.674 -8.251 1.00 84.25 312 GLY A O 1
ATOM 2406 N N . ARG A 1 313 ? -23.885 -12.846 -9.198 1.00 81.88 313 ARG A N 1
ATOM 2407 C CA . ARG A 1 313 ? -22.924 -11.868 -8.655 1.00 81.88 313 ARG A CA 1
ATOM 2408 C C . ARG A 1 313 ? -23.272 -11.528 -7.211 1.00 81.88 313 ARG A C 1
ATOM 2410 O O . ARG A 1 313 ? -24.445 -11.361 -6.896 1.00 81.88 313 ARG A O 1
ATOM 2417 N N . PHE A 1 314 ? -22.270 -11.403 -6.345 1.00 80.12 314 PHE A N 1
ATOM 2418 C CA . PHE A 1 314 ? -22.497 -10.969 -4.969 1.00 80.12 314 PHE A CA 1
ATOM 2419 C C . PHE A 1 314 ? -22.704 -9.452 -4.906 1.00 80.12 314 PHE A C 1
ATOM 2421 O O . PHE A 1 314 ? -21.903 -8.705 -5.459 1.00 80.12 314 PHE A O 1
ATOM 2428 N N . MET A 1 315 ? -23.756 -9.013 -4.218 1.00 72.94 315 MET A N 1
ATOM 2429 C CA . MET A 1 315 ? -24.022 -7.614 -3.887 1.00 72.94 315 MET A CA 1
ATOM 2430 C C . MET A 1 315 ? -23.949 -7.416 -2.375 1.00 72.94 315 MET A C 1
ATOM 2432 O O . MET A 1 315 ? -24.301 -8.320 -1.614 1.00 72.94 315 MET A O 1
ATOM 2436 N N . LEU A 1 316 ? -23.485 -6.240 -1.959 1.00 71.94 316 LEU A N 1
ATOM 2437 C CA . LEU A 1 316 ? -23.469 -5.806 -0.566 1.00 71.94 316 LEU A CA 1
ATOM 2438 C C . LEU A 1 316 ? -24.540 -4.722 -0.397 1.00 71.94 316 LEU A C 1
ATOM 2440 O O . LEU A 1 316 ? -24.440 -3.654 -0.994 1.00 71.94 316 LEU A O 1
ATOM 2444 N N . GLU A 1 317 ? -25.573 -5.004 0.386 1.00 71.75 317 GLU A N 1
ATOM 2445 C CA . GLU A 1 317 ? -26.614 -4.040 0.765 1.00 71.75 317 GLU A CA 1
ATOM 2446 C C . GLU A 1 317 ? -26.264 -3.341 2.094 1.00 71.75 317 GLU A C 1
ATOM 2448 O O . GLU A 1 317 ? -25.445 -3.837 2.852 1.00 71.75 317 GLU A O 1
ATOM 2453 N N . ASN A 1 318 ? -26.874 -2.198 2.422 1.00 63.72 318 ASN A N 1
ATOM 2454 C CA . ASN A 1 318 ? -26.818 -1.631 3.782 1.00 63.72 318 ASN A CA 1
ATOM 2455 C C . ASN A 1 318 ? -25.393 -1.396 4.363 1.00 63.72 318 ASN A C 1
ATOM 2457 O O . ASN A 1 318 ? -25.105 -1.680 5.528 1.00 63.72 318 ASN A O 1
ATOM 2461 N N . LEU A 1 319 ? -24.478 -0.871 3.538 1.00 61.69 319 LEU A N 1
ATOM 2462 C CA . LEU A 1 319 ? -23.086 -0.555 3.912 1.00 61.69 319 LEU A CA 1
ATOM 2463 C C . LEU A 1 319 ? -22.967 0.645 4.888 1.00 61.69 319 LEU A C 1
ATOM 2465 O O . LEU A 1 319 ? -21.894 0.886 5.436 1.00 61.69 319 LEU A O 1
ATOM 2469 N N . GLY A 1 320 ? -24.057 1.378 5.136 1.00 57.28 320 GLY A N 1
ATOM 2470 C CA . GLY A 1 320 ? -24.173 2.532 6.039 1.00 57.28 320 GLY A CA 1
ATOM 2471 C C . GLY A 1 320 ? -25.530 3.230 5.844 1.00 57.28 320 GLY A C 1
ATOM 2472 O O . GLY A 1 320 ? -26.438 2.634 5.274 1.00 57.28 320 GLY A O 1
ATOM 2473 N N . MET A 1 321 ? -25.669 4.516 6.206 1.00 41.88 321 MET A N 1
ATOM 2474 C CA . MET A 1 321 ? -26.886 5.316 5.908 1.00 41.88 321 MET A CA 1
ATOM 2475 C C . MET A 1 321 ? -27.170 5.519 4.400 1.00 41.88 321 MET A C 1
ATOM 2477 O O . MET A 1 321 ? -28.167 6.141 4.038 1.00 41.88 321 MET A O 1
ATOM 2481 N N . LEU A 1 322 ? -26.309 5.026 3.507 1.00 36.00 322 LEU A N 1
ATOM 2482 C CA . LEU A 1 322 ? -26.443 5.140 2.056 1.00 36.00 322 LEU A CA 1
ATOM 2483 C C . LEU A 1 322 ? -26.209 3.767 1.414 1.00 36.00 322 LEU A C 1
ATOM 2485 O O . LEU A 1 322 ? -25.145 3.168 1.571 1.00 36.00 322 LEU A O 1
ATOM 2489 N N . ASN A 1 323 ? -27.202 3.276 0.670 1.00 34.78 323 ASN A N 1
ATOM 2490 C CA . ASN A 1 323 ? -27.056 2.102 -0.188 1.00 34.78 323 ASN A CA 1
ATOM 2491 C C . ASN A 1 323 ? -26.105 2.444 -1.344 1.00 34.78 323 ASN A C 1
ATOM 2493 O O . ASN A 1 323 ? -26.436 3.279 -2.184 1.00 34.78 323 ASN A O 1
ATOM 2497 N N . ILE A 1 324 ? -24.939 1.798 -1.400 1.00 40.75 324 ILE A N 1
ATOM 2498 C CA . ILE A 1 324 ? -23.999 1.920 -2.519 1.00 40.75 324 ILE A CA 1
ATOM 2499 C C . ILE A 1 324 ? -24.059 0.620 -3.319 1.00 40.75 324 ILE A C 1
ATOM 2501 O O . ILE A 1 324 ? -23.585 -0.421 -2.874 1.00 40.75 324 ILE A O 1
ATOM 2505 N N . THR A 1 325 ? -24.641 0.677 -4.513 1.00 30.45 325 THR A N 1
ATOM 2506 C CA . THR A 1 325 ? -24.537 -0.393 -5.509 1.00 30.45 325 THR A CA 1
ATOM 2507 C C . THR A 1 325 ? -23.131 -0.387 -6.103 1.00 30.45 325 THR A C 1
ATOM 2509 O O . THR A 1 325 ? -22.773 0.545 -6.821 1.00 30.45 325 THR A O 1
ATOM 2512 N N . ALA A 1 326 ? -22.335 -1.418 -5.818 1.00 32.53 326 ALA A N 1
ATOM 2513 C CA . ALA A 1 326 ? -21.104 -1.682 -6.556 1.00 32.53 326 ALA A CA 1
ATOM 2514 C C . ALA A 1 326 ? -21.475 -2.245 -7.940 1.00 32.53 326 ALA A C 1
ATOM 2516 O O . ALA A 1 326 ? -22.084 -3.314 -8.026 1.00 32.53 326 ALA A O 1
ATOM 2517 N N . SER A 1 327 ? -21.174 -1.492 -9.001 1.00 30.88 327 SER A N 1
ATOM 2518 C CA . SER A 1 327 ? -21.370 -1.890 -10.404 1.00 30.88 327 SER A CA 1
ATOM 2519 C C . SER A 1 327 ? -20.235 -2.765 -10.916 1.00 30.88 327 SER A C 1
ATOM 2521 O O . SER A 1 327 ? -19.076 -2.350 -10.685 1.00 30.88 327 SER A O 1
#

Radius of gyration: 32.55 Å; Cα contacts (8 Å, |Δi|>4): 353; chains: 1; bounding box: 66×78×92 Å

Organism: Cochliobolus heterostrophus (strain C5 / ATCC 48332 / race O) (NCBI:txid701091)

pLDDT: mean 83.07, std 13.22, range [30.45, 95.81]

InterPro domains:
  IPR041411 Linalool dehydratase/isomerase [PF18566] (151-207)
  IPR041411 Linalool dehydratase/isomerase [PF18566] (208-319)

Mean predicted aligned error: 12.85 Å

Secondary structure (DSSP, 8-state):
-----HHHHHHHHHHHHS---TTTT--HHHHHHHHHHHHHHHHHHHHHHHHHHH---HHHHHHHHHTTSTTTHHHHH-HHHHHHHHHHHHHHHHHHHHHHHHH--THHHHHHHHHHHHHHHHH-PPPTTTS-TT--TTS--S-SSSTT-HHHHHHHHHHHHHHHHHHT-TT--SHHHHHHHHHHHHHTSHHHHTHHHHHHHTTTTTTTTEEEHHHHHHHHHHHHHHHHHH---HHHHHIIIIIHHHHHHTSB-TTSPBPSEEETTT--B-TT---HHHHHHHHHHHTTT-HHHHHHHHHHHHHHHEEE-TTS-EEE--SSSS-----